Protein AF-0000000084337536 (afdb_homodimer)

pLDDT: mean 87.65, std 18.9, range [28.86, 98.81]

Organism: NCBI:txid1302689

Nearest PDB structures (foldseek):
  2pl2-assembly1_B  TM=4.788E-01  e=8.980E-02  Thermus thermophilus HB27
  6w2v-assembly1_A  TM=3.258E-01  e=5.130E-01  synthetic construct
  6w2v-assembly2_B  TM=3.267E-01  e=1.321E+00  synthetic construct
  5zyq-assembly1_A  TM=2.473E-01  e=4.203E-01  Homo sapiens
  2pl2-assembly1_B  TM=4.787E-01  e=9.279E-02  Thermus thermophilus HB27

Solvent-accessible surface area (backbone atoms only — not comparable to full-atom values): 20412 Å² total; per-residue (Å²): 136,87,78,79,82,75,79,77,76,76,76,76,75,75,72,73,66,70,71,72,72,66,81,70,76,58,60,70,57,51,53,54,50,50,63,52,21,73,39,26,65,68,51,32,52,53,50,44,52,59,61,65,68,49,88,77,69,56,26,64,55,26,23,53,50,15,48,36,28,39,46,50,20,61,68,45,89,48,67,68,55,24,52,50,24,40,52,49,16,52,53,33,35,52,50,11,38,69,68,39,72,73,38,40,65,42,35,46,47,52,33,52,51,29,69,69,42,63,69,93,74,64,55,52,85,53,43,66,61,29,50,50,51,40,53,52,27,58,75,68,68,47,47,77,89,52,49,70,69,53,51,50,50,51,48,52,48,48,60,72,64,68,78,54,51,73,70,55,42,53,51,48,51,53,53,51,60,68,72,100,135,82,78,78,80,77,79,76,78,75,75,75,74,73,71,74,68,69,70,74,72,66,81,70,75,57,60,69,58,51,54,54,51,51,63,52,23,76,38,27,65,69,52,32,51,52,50,45,52,59,61,65,69,49,87,76,69,55,28,62,55,26,22,53,50,15,46,38,27,39,44,50,20,61,68,45,87,47,68,68,56,23,52,50,24,40,51,50,15,53,53,32,35,51,50,11,38,71,68,40,72,72,37,41,64,42,36,46,46,51,33,51,52,30,70,70,41,62,69,91,74,64,58,52,86,53,43,66,62,29,52,52,50,40,53,52,27,58,74,67,68,46,47,77,87,52,50,70,68,52,51,51,50,51,48,52,48,47,60,70,64,68,78,57,53,73,69,54,42,54,52,46,52,53,53,51,59,69,72,98

Secondary structure (DSSP, 8-state):
--------------------------HHHHHHHHHHHTT-HHHHHHHHHHHHT-SS--HHHHHHHHHHHHHHHHH---HHHHHHHHHHHHHHHHHHHHHSTT-HHHHHHHHHHHHHS-GGGT--TTHHHHHHHHHHHHHTT--TT--HHHHHHHHHHHHHTT-S-HHHHHHHHHHHHHH-/--------------------------HHHHHHHHHHHTT-HHHHHHHHHHHHT-SS--HHHHHHHHHHHHHHHHH---HHHHHHHHHHHHHHHHHHHHHSTT-HHHHHHHHHHHHHS-GGGT--TTHHHHHHHHHHHHHTT--TT--HHHHHHHHHHHHHTT-S-HHHHHHHHHHHHHH-

Foldseek 3Di:
DPDDPPPPPPPPPPPPPPPPPPPDDDVVVLVVLLVVLLPPVVSLVVVLVVLVPDPDDALLSLLSNLLSLLSNLVPDPDPVSVLVSNVVSLVSLVVSCVRPVLALNSLLSLLVSLLPDDPVSPSNPCNVVSLVSNLVCLVVVNNDPDDLVVNLVSLVCSLVSVPDDPVSNVSSVVSNVVSD/DPPPPPPPPPPPPPPPPPPPPPPDPDVVVLVVLLVVLLPPVVSLVVVLVVLVPDPDDALLSLLSNLLSLLSNLVPDPDPVSVLVSNVVSLVSLVVSCVRPVLALNSLLSLLVSLLPDDPVSPSNPCNVVSLVSNLVCLVVVNNDPDDLVVNLVSLVCSLVSVPDDPVSNVSSVVSNVVSD

Structure (mmCIF, N/CA/C/O backbone):
data_AF-0000000084337536-model_v1
#
loop_
_entity.id
_entity.type
_entity.pdbx_description
1 polymer 'Uncharacterized protein'
#
loop_
_atom_site.group_PDB
_atom_site.id
_atom_site.type_symbol
_atom_site.label_atom_id
_atom_site.label_alt_id
_atom_site.label_comp_id
_atom_site.label_asym_id
_atom_site.label_entity_id
_atom_site.label_seq_id
_atom_site.pdbx_PDB_ins_code
_atom_site.Cartn_x
_atom_site.Cartn_y
_atom_site.Cartn_z
_atom_site.occupancy
_atom_site.B_iso_or_equiv
_atom_site.auth_seq_id
_atom_site.auth_comp_id
_atom_site.auth_asym_id
_atom_site.auth_atom_id
_atom_site.pdbx_PDB_model_num
ATOM 1 N N . MET A 1 1 ? -7.719 -36.812 -79.375 1 29.2 1 MET A N 1
ATOM 2 C CA . MET A 1 1 ? -7.402 -35.438 -79 1 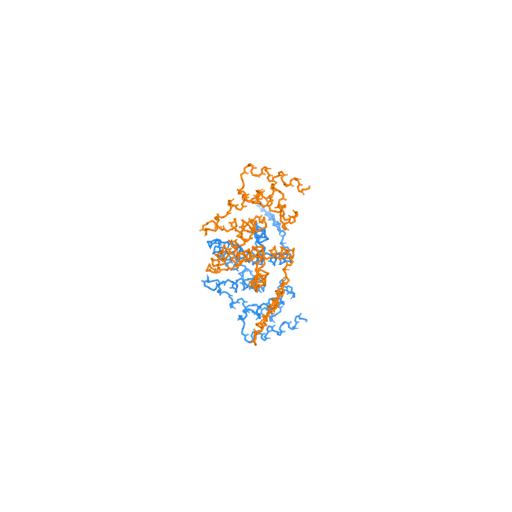29.2 1 MET A CA 1
ATOM 3 C C . MET A 1 1 ? -7.664 -35.25 -77.5 1 29.2 1 MET A C 1
ATOM 5 O O . MET A 1 1 ? -8.758 -34.844 -77.062 1 29.2 1 MET A O 1
ATOM 9 N N . ILE A 1 2 ? -7.172 -36.219 -76.625 1 30.19 2 ILE A N 1
ATOM 10 C CA . ILE A 1 2 ? -7.242 -36.344 -75.188 1 30.19 2 ILE A CA 1
ATOM 11 C C . ILE A 1 2 ? -6.508 -35.156 -74.562 1 30.19 2 ILE A C 1
ATOM 13 O O . ILE A 1 2 ? -5.297 -35 -74.688 1 30.19 2 ILE A O 1
ATOM 17 N N . LYS A 1 3 ? -7.215 -33.938 -74.438 1 30.67 3 LYS A N 1
ATOM 18 C CA . LYS A 1 3 ? -6.836 -32.688 -73.75 1 30.67 3 LYS A CA 1
ATOM 19 C C . LYS A 1 3 ? -6.25 -32.969 -72.375 1 30.67 3 LYS A C 1
ATOM 21 O O . LYS A 1 3 ? -6.781 -33.781 -71.625 1 30.67 3 LYS A O 1
ATOM 26 N N . LYS A 1 4 ? -4.93 -32.625 -72.188 1 34.22 4 LYS A N 1
ATOM 27 C CA . LYS A 1 4 ? -3.977 -32.469 -71.062 1 34.22 4 LYS A CA 1
ATOM 28 C C . LYS A 1 4 ? -4.582 -31.672 -69.938 1 34.22 4 LYS A C 1
ATOM 30 O O . LYS A 1 4 ? -4.926 -30.5 -70.125 1 34.22 4 LYS A O 1
ATOM 35 N N . TYR A 1 5 ? -5.617 -32.156 -69.125 1 37.34 5 TYR A N 1
ATOM 36 C CA . TYR A 1 5 ? -6.023 -31.453 -67.938 1 37.34 5 TYR A CA 1
ATOM 37 C C . TYR A 1 5 ? -4.809 -31.078 -67.062 1 37.34 5 TYR A C 1
ATOM 39 O O . TYR A 1 5 ? -4.051 -31.953 -66.688 1 37.34 5 TYR A O 1
ATOM 47 N N . LEU A 1 6 ? -4.074 -30 -67.375 1 36.44 6 LEU A N 1
ATOM 48 C CA . LEU A 1 6 ? -3.02 -29.344 -66.625 1 36.44 6 LEU A CA 1
ATOM 49 C C . LEU A 1 6 ? -3.479 -29.062 -65.188 1 36.44 6 LEU A C 1
ATOM 51 O O . LEU A 1 6 ? -4.473 -28.359 -65 1 36.44 6 LEU A O 1
ATOM 55 N N . LEU A 1 7 ? -3.324 -29.953 -64.25 1 36.28 7 LEU A N 1
ATOM 56 C CA . LEU A 1 7 ? -3.393 -29.844 -62.812 1 36.28 7 LEU A CA 1
ATOM 57 C C . LEU A 1 7 ? -2.594 -28.641 -62.344 1 36.28 7 LEU A C 1
ATOM 59 O O . LEU A 1 7 ? -1.371 -28.594 -62.5 1 36.28 7 LEU A O 1
ATOM 63 N N . PHE A 1 8 ? -3.141 -27.375 -62.5 1 39.19 8 PHE A N 1
ATOM 64 C CA . PHE A 1 8 ? -2.623 -26.188 -61.844 1 39.19 8 PHE A CA 1
ATOM 65 C C . PHE A 1 8 ? -2.432 -26.422 -60.344 1 39.19 8 PHE A C 1
ATOM 67 O O . PHE A 1 8 ? -3.404 -26.625 -59.625 1 39.19 8 PHE A O 1
ATOM 74 N N . LEU A 1 9 ? -1.359 -27.062 -59.875 1 38.53 9 LEU A N 1
ATOM 75 C CA . LEU A 1 9 ? -0.844 -27.078 -58.531 1 38.53 9 LEU A CA 1
ATOM 76 C C . LEU A 1 9 ? -0.747 -25.656 -57.969 1 38.53 9 LEU A C 1
ATOM 78 O O . LEU A 1 9 ? 0.075 -24.859 -58.406 1 38.53 9 LEU A O 1
ATOM 82 N N . VAL A 1 10 ? -1.894 -24.984 -57.625 1 40.47 10 VAL A N 1
ATOM 83 C CA . VAL A 1 10 ? -1.898 -23.75 -56.844 1 40.47 10 VAL A CA 1
ATOM 84 C C . VAL A 1 10 ? -1.019 -23.922 -55.594 1 40.47 10 VAL A C 1
ATOM 86 O O . VAL A 1 10 ? -1.304 -24.766 -54.75 1 40.47 10 VAL A O 1
ATOM 89 N N . LEU A 1 11 ? 0.307 -23.719 -55.688 1 40.12 11 LEU A N 1
ATOM 90 C CA . LEU A 1 11 ? 1.236 -23.5 -54.594 1 40.12 11 LEU A CA 1
ATOM 91 C C . LEU A 1 11 ? 0.687 -22.469 -53.594 1 40.12 11 LEU A C 1
ATOM 93 O O . LEU A 1 11 ? 0.564 -21.281 -53.938 1 40.12 11 LEU A O 1
ATOM 97 N N . ILE A 1 12 ? -0.341 -22.828 -52.812 1 40.97 12 ILE A N 1
ATOM 98 C CA . ILE A 1 12 ? -0.708 -21.984 -51.656 1 40.97 12 ILE A CA 1
ATOM 99 C C . ILE A 1 12 ? 0.537 -21.656 -50.844 1 40.97 12 ILE A C 1
ATOM 101 O O . ILE A 1 12 ? 1.152 -22.547 -50.25 1 40.97 12 ILE A O 1
ATOM 105 N N . LEU A 1 13 ? 1.375 -20.672 -51.312 1 40.69 13 LEU A N 1
ATOM 106 C CA . LEU A 1 13 ? 2.34 -20.016 -50.438 1 40.69 13 LEU A CA 1
ATOM 107 C C . LEU A 1 13 ? 1.691 -19.609 -49.125 1 40.69 13 LEU A C 1
ATOM 109 O O . LEU A 1 13 ? 0.847 -18.703 -49.094 1 40.69 13 LEU A O 1
ATOM 113 N N . THR A 1 14 ? 1.393 -20.562 -48.219 1 41.25 14 THR A N 1
ATOM 114 C CA . THR A 1 14 ? 1.103 -20.188 -46.844 1 41.25 14 THR A CA 1
ATOM 115 C C . THR A 1 14 ? 2.135 -19.188 -46.312 1 41.25 14 THR A C 1
ATOM 117 O O . THR A 1 14 ? 3.324 -19.5 -46.219 1 41.25 14 THR A O 1
ATOM 120 N N . THR A 1 15 ? 2.141 -17.938 -46.656 1 41.84 15 THR A N 1
ATOM 121 C CA . THR A 1 15 ? 2.85 -16.922 -45.906 1 41.84 15 THR A CA 1
ATOM 122 C C . THR A 1 15 ? 2.678 -17.156 -44.406 1 41.84 15 THR A C 1
ATOM 124 O O . THR A 1 15 ? 1.577 -17 -43.875 1 41.84 15 THR A O 1
ATOM 127 N N . VAL A 1 16 ? 3.355 -18.062 -43.781 1 41.88 16 VAL A N 1
ATOM 128 C CA . VAL A 1 16 ? 3.533 -17.969 -42.344 1 41.88 16 VAL A CA 1
ATOM 129 C C . VAL A 1 16 ? 3.881 -16.547 -41.969 1 41.88 16 VAL A C 1
ATOM 131 O O . VAL A 1 16 ? 4.973 -16.062 -42.25 1 41.88 16 VAL A O 1
ATOM 134 N N . ILE A 1 17 ? 2.998 -15.617 -42.156 1 42.41 17 ILE A N 1
ATOM 135 C CA . ILE A 1 17 ? 3.229 -14.367 -41.438 1 42.41 17 ILE A CA 1
ATOM 136 C C . ILE A 1 17 ? 3.863 -14.672 -40.062 1 42.41 17 ILE A C 1
ATOM 138 O O . ILE A 1 17 ? 3.287 -15.398 -39.25 1 42.41 17 ILE A O 1
ATOM 142 N N . GLY A 1 18 ? 5.129 -14.719 -40.031 1 39.62 18 GLY A N 1
ATOM 143 C CA . GLY A 1 18 ? 5.766 -14.617 -38.719 1 39.62 18 GLY A CA 1
ATOM 144 C C . GLY A 1 18 ? 5.031 -13.695 -37.781 1 39.62 18 GLY A C 1
ATOM 145 O O . GLY A 1 18 ? 4.922 -12.492 -38.031 1 39.62 18 GLY A O 1
ATOM 146 N N . LEU A 1 19 ? 3.953 -14.086 -37.188 1 38.97 19 LEU A N 1
ATOM 147 C CA . LEU A 1 19 ? 3.578 -13.328 -36 1 38.97 19 LEU A CA 1
ATOM 148 C C . LEU A 1 19 ? 4.809 -12.734 -35.312 1 38.97 19 LEU A C 1
ATOM 150 O O . LEU A 1 19 ? 5.785 -13.445 -35.062 1 38.97 19 LEU A O 1
ATOM 154 N N . ALA A 1 20 ? 5.234 -11.656 -35.688 1 39.34 20 ALA A N 1
ATOM 155 C CA . ALA A 1 20 ? 6.215 -10.891 -34.906 1 39.34 20 ALA A CA 1
ATOM 156 C C . ALA A 1 20 ? 6.098 -11.188 -33.438 1 39.34 20 ALA A C 1
ATOM 158 O O . ALA A 1 20 ? 5.004 -11.117 -32.844 1 39.34 20 ALA A O 1
ATOM 159 N N . ASP A 1 21 ? 6.82 -12.133 -32.812 1 44.25 21 ASP A N 1
ATOM 160 C CA . ASP A 1 21 ? 7 -12.383 -31.375 1 44.25 21 ASP A CA 1
ATOM 161 C C . ASP A 1 21 ? 7.012 -11.078 -30.578 1 44.25 21 ASP A C 1
ATOM 163 O O . ASP A 1 21 ? 7.895 -10.234 -30.766 1 44.25 21 ASP A O 1
ATOM 167 N N . SER A 1 22 ? 5.961 -10.32 -30.531 1 49.91 22 SER A N 1
ATOM 168 C CA . SER A 1 22 ? 6.027 -9.227 -29.562 1 49.91 22 SER A CA 1
ATOM 169 C C . SER A 1 22 ? 7.055 -9.508 -28.469 1 49.91 22 SER A C 1
ATOM 171 O O . SER A 1 22 ? 7.164 -10.641 -28 1 49.91 22 SER A O 1
ATOM 173 N N . PRO A 1 23 ? 8.102 -8.734 -28.5 1 55.25 23 PRO A N 1
ATOM 174 C CA . PRO A 1 23 ? 9.18 -9.008 -27.547 1 55.25 23 PRO A CA 1
ATOM 175 C C . PRO A 1 23 ? 8.656 -9.43 -26.172 1 55.25 23 PRO A C 1
ATOM 177 O O . PRO A 1 23 ? 7.723 -8.82 -25.641 1 55.25 23 PRO A O 1
ATOM 180 N N . GLN A 1 24 ? 8.727 -10.68 -25.875 1 67.62 24 GLN A N 1
ATOM 181 C CA . GLN A 1 24 ? 8.406 -11.195 -24.562 1 67.62 24 GLN A CA 1
ATOM 182 C C . GLN A 1 24 ? 9.164 -10.43 -23.469 1 67.62 24 GLN A C 1
ATOM 184 O O . GLN A 1 24 ? 10.312 -10.031 -23.672 1 67.62 24 GLN A O 1
ATOM 189 N N . PRO A 1 25 ? 8.375 -9.922 -22.516 1 78.38 25 PRO A N 1
ATOM 190 C CA . PRO A 1 25 ? 9.055 -9.203 -21.438 1 78.38 25 PRO A CA 1
ATOM 191 C C . PRO A 1 25 ? 10.211 -10 -20.828 1 78.38 25 PRO A C 1
ATOM 193 O O . PRO A 1 25 ? 10.18 -11.234 -20.844 1 78.38 25 PRO A O 1
ATOM 196 N N . ASN A 1 26 ? 11.242 -9.281 -20.625 1 89.81 26 ASN A N 1
ATOM 197 C CA . ASN A 1 26 ? 12.336 -9.852 -19.844 1 89.81 26 ASN A CA 1
ATOM 198 C C . ASN A 1 26 ? 11.867 -10.289 -18.469 1 89.81 26 ASN A C 1
ATOM 200 O O . ASN A 1 26 ? 11.508 -9.453 -17.625 1 89.81 26 ASN A O 1
ATOM 204 N N . ILE A 1 27 ? 11.891 -11.562 -18.234 1 91.56 27 ILE A N 1
ATOM 205 C CA . ILE A 1 27 ? 11.289 -12.148 -17.031 1 91.56 27 ILE A CA 1
ATOM 206 C C . ILE A 1 27 ? 12.023 -11.648 -15.797 1 91.56 27 ILE A C 1
ATOM 208 O O . ILE A 1 27 ? 11.398 -11.383 -14.766 1 91.56 27 ILE A O 1
ATOM 212 N N . ALA A 1 28 ? 13.328 -11.531 -15.883 1 91.12 28 ALA A N 1
ATOM 213 C CA . ALA A 1 28 ? 14.094 -11.039 -14.742 1 91.12 28 ALA A CA 1
ATOM 214 C C . ALA A 1 28 ? 13.648 -9.625 -14.359 1 91.12 28 ALA A C 1
ATOM 216 O O . ALA A 1 28 ? 13.516 -9.312 -13.172 1 91.12 28 ALA A O 1
ATOM 217 N N . ASN A 1 29 ? 13.461 -8.836 -15.359 1 93.38 29 ASN A N 1
ATOM 218 C CA . ASN A 1 29 ? 12.984 -7.477 -15.133 1 93.38 29 ASN A CA 1
ATOM 219 C C . ASN A 1 29 ? 11.562 -7.469 -14.57 1 93.38 29 ASN A C 1
ATOM 221 O O . ASN A 1 29 ? 11.242 -6.676 -13.688 1 93.38 29 ASN A O 1
ATOM 225 N N . LEU A 1 30 ? 10.719 -8.344 -15.094 1 94.56 30 LEU A N 1
ATOM 226 C CA . LEU A 1 30 ? 9.344 -8.461 -14.617 1 94.56 30 LEU A CA 1
ATOM 227 C C . LEU A 1 30 ? 9.312 -8.867 -13.148 1 94.56 30 LEU A C 1
ATOM 229 O O . LEU A 1 30 ? 8.531 -8.32 -12.367 1 94.56 30 LEU A O 1
ATOM 233 N N . ARG A 1 31 ? 10.203 -9.758 -12.773 1 95 31 ARG A N 1
ATOM 234 C CA . ARG A 1 31 ? 10.312 -10.18 -11.383 1 95 31 ARG A CA 1
ATOM 235 C C . ARG A 1 31 ? 10.664 -9 -10.484 1 95 31 ARG A C 1
ATOM 237 O O . ARG A 1 31 ? 10.031 -8.789 -9.445 1 95 31 ARG A O 1
ATOM 244 N N . LYS A 1 32 ? 11.594 -8.273 -10.922 1 94.5 32 LYS A N 1
ATOM 245 C CA . LYS A 1 32 ? 12.047 -7.109 -10.156 1 94.5 32 LYS A CA 1
ATOM 246 C C . LYS A 1 32 ? 10.93 -6.074 -10.031 1 94.5 32 LYS A C 1
ATOM 248 O O . LYS A 1 32 ? 10.703 -5.527 -8.945 1 94.5 32 LYS A O 1
ATOM 253 N N . GLN A 1 33 ? 10.273 -5.824 -11.086 1 95.38 33 GLN A N 1
ATOM 254 C CA . GLN A 1 33 ? 9.203 -4.828 -11.094 1 95.38 33 GLN A CA 1
ATOM 255 C C . GLN A 1 33 ? 8.031 -5.273 -10.219 1 95.38 33 GLN A C 1
ATOM 257 O O . GLN A 1 33 ? 7.402 -4.449 -9.555 1 95.38 33 GLN A O 1
ATOM 262 N N . LEU A 1 34 ? 7.742 -6.559 -10.203 1 96.25 34 LEU A N 1
ATOM 263 C CA . LEU A 1 34 ? 6.66 -7.062 -9.367 1 96.25 34 LEU A CA 1
ATOM 264 C C . LEU A 1 34 ? 6.984 -6.875 -7.887 1 96.25 34 LEU A C 1
ATOM 266 O O . LEU A 1 34 ? 6.117 -6.492 -7.098 1 96.25 34 LEU A O 1
ATOM 270 N N . MET A 1 35 ? 8.219 -7.062 -7.559 1 92.88 35 MET A N 1
ATOM 271 C CA . MET A 1 35 ? 8.641 -6.871 -6.176 1 92.88 35 MET A CA 1
ATOM 272 C C . MET A 1 35 ? 8.453 -5.422 -5.742 1 92.88 35 MET A C 1
ATOM 274 O O . MET A 1 35 ? 8.016 -5.152 -4.625 1 92.88 35 MET A O 1
ATOM 278 N N . GLN A 1 36 ? 8.719 -4.555 -6.648 1 92.44 36 GLN A N 1
ATOM 279 C CA . GLN A 1 36 ? 8.523 -3.137 -6.371 1 92.44 36 GLN A CA 1
ATOM 280 C C . GLN A 1 36 ? 7.039 -2.787 -6.312 1 92.44 36 GLN A C 1
ATOM 282 O O . GLN A 1 36 ? 6.625 -1.958 -5.5 1 92.44 36 GLN A O 1
ATOM 287 N N . ALA A 1 37 ? 6.25 -3.422 -7.129 1 95.38 37 ALA A N 1
ATOM 288 C CA . ALA A 1 37 ? 4.824 -3.143 -7.254 1 95.38 37 ALA A CA 1
ATOM 289 C C . ALA A 1 37 ? 4.074 -3.512 -5.977 1 95.38 37 ALA A C 1
ATOM 291 O O . ALA A 1 37 ? 3.029 -2.93 -5.672 1 95.38 37 ALA A O 1
ATOM 292 N N . ILE A 1 38 ? 4.645 -4.395 -5.199 1 92.25 38 ILE A N 1
ATOM 293 C CA . ILE A 1 38 ? 3.996 -4.875 -3.986 1 92.25 38 ILE A CA 1
ATOM 294 C C . ILE A 1 38 ? 3.684 -3.697 -3.066 1 92.25 38 ILE A C 1
ATOM 296 O O . ILE A 1 38 ? 2.605 -3.633 -2.473 1 92.25 38 ILE A O 1
ATOM 300 N N . ASP A 1 39 ? 4.59 -2.758 -3.135 1 87.5 39 ASP A N 1
ATOM 301 C CA . ASP A 1 39 ? 4.367 -1.66 -2.199 1 87.5 39 ASP A CA 1
ATOM 302 C C . ASP A 1 39 ? 4.27 -0.325 -2.932 1 87.5 39 ASP A C 1
ATOM 304 O O . ASP A 1 39 ? 4.395 0.737 -2.32 1 87.5 39 ASP A O 1
ATOM 308 N N . ARG A 1 40 ? 4.09 -0.335 -4.18 1 90.25 40 ARG A N 1
ATOM 309 C CA . ARG A 1 40 ? 4.02 0.897 -4.957 1 90.25 40 ARG A CA 1
ATOM 310 C C . ARG A 1 40 ? 2.85 0.859 -5.934 1 90.25 40 ARG A C 1
ATOM 312 O O . ARG A 1 40 ? 2.967 0.306 -7.031 1 90.25 40 ARG A O 1
ATOM 319 N N . LYS A 1 41 ? 1.836 1.564 -5.602 1 91.38 41 LYS A N 1
ATOM 320 C CA . LYS A 1 41 ? 0.614 1.589 -6.402 1 91.38 41 LYS A CA 1
ATOM 321 C C . LYS A 1 41 ? 0.901 2.033 -7.832 1 91.38 41 LYS A C 1
ATOM 323 O O . LYS A 1 41 ? 0.376 1.452 -8.781 1 91.38 41 LYS A O 1
ATOM 328 N N . GLN A 1 42 ? 1.738 3.053 -8.039 1 92.31 42 GLN A N 1
ATOM 329 C CA . GLN A 1 42 ? 2.025 3.582 -9.367 1 92.31 42 GLN A CA 1
ATOM 330 C C . GLN A 1 42 ? 2.703 2.531 -10.242 1 92.31 42 GLN A C 1
ATOM 332 O O . GLN A 1 42 ? 2.398 2.414 -11.43 1 92.31 42 GLN A O 1
ATOM 337 N N . THR A 1 43 ? 3.592 1.848 -9.578 1 95 43 THR A N 1
ATOM 338 C CA . THR A 1 43 ? 4.262 0.777 -10.312 1 95 43 THR A CA 1
ATOM 339 C C . THR A 1 43 ? 3.27 -0.323 -10.68 1 95 43 THR A C 1
ATOM 341 O O . THR A 1 43 ? 3.293 -0.833 -11.805 1 95 43 THR A O 1
ATOM 344 N N . THR A 1 44 ? 2.406 -0.686 -9.734 1 97.56 44 THR A N 1
ATOM 345 C CA . THR A 1 44 ? 1.358 -1.662 -10.016 1 97.56 44 THR A CA 1
ATOM 346 C C . THR A 1 44 ? 0.512 -1.225 -11.211 1 97.56 44 THR A C 1
ATOM 348 O O . THR A 1 44 ? 0.298 -2 -12.141 1 97.56 44 THR A O 1
ATOM 351 N N . ASP A 1 45 ? 0.156 0.015 -11.242 1 96.88 45 ASP A N 1
ATOM 352 C CA . ASP A 1 45 ? -0.697 0.535 -12.305 1 96.88 45 ASP A CA 1
ATOM 353 C C . ASP A 1 45 ? 0.011 0.472 -13.656 1 96.88 45 ASP A C 1
ATOM 355 O O . ASP A 1 45 ? -0.575 0.035 -14.648 1 96.88 45 ASP A O 1
ATOM 359 N N . SER A 1 46 ? 1.266 0.911 -13.609 1 97 46 SER A N 1
ATOM 360 C CA . SER A 1 46 ? 2.02 0.941 -14.859 1 97 46 SER A CA 1
ATOM 361 C C . SER A 1 46 ? 2.232 -0.465 -15.414 1 97 46 SER A C 1
ATOM 363 O O . SER A 1 46 ? 2.037 -0.707 -16.609 1 97 46 SER A O 1
ATOM 365 N N . LEU A 1 47 ? 2.596 -1.371 -14.586 1 97.5 47 LEU A N 1
ATOM 366 C CA . LEU A 1 47 ? 2.844 -2.746 -15.008 1 97.5 47 LEU A CA 1
ATOM 367 C C . LEU A 1 47 ? 1.548 -3.424 -15.438 1 97.5 47 LEU A C 1
ATOM 369 O O . LEU A 1 47 ? 1.529 -4.164 -16.422 1 97.5 47 LEU A O 1
ATOM 373 N N . TYR A 1 48 ? 0.528 -3.209 -14.719 1 98.38 48 TYR A N 1
ATOM 374 C CA . TYR A 1 48 ? -0.787 -3.746 -15.039 1 98.38 48 TYR A CA 1
ATOM 375 C C . TYR A 1 48 ? -1.222 -3.314 -16.438 1 98.38 48 TYR A C 1
ATOM 377 O O . TYR A 1 48 ? -1.696 -4.133 -17.234 1 98.38 48 TYR A O 1
ATOM 385 N N . GLN A 1 49 ? -1.01 -2.086 -16.734 1 97.31 49 GLN A N 1
ATOM 386 C CA . GLN A 1 49 ? -1.367 -1.565 -18.062 1 97.31 49 GLN A CA 1
ATOM 387 C C . GLN A 1 49 ? -0.477 -2.16 -19.141 1 97.31 49 GLN A C 1
ATOM 389 O O . GLN A 1 49 ? -0.961 -2.535 -20.219 1 97.31 49 GLN A O 1
ATOM 394 N N . SER A 1 50 ? 0.784 -2.223 -18.812 1 95.69 50 SER A N 1
ATOM 395 C CA . SER A 1 50 ? 1.736 -2.74 -19.797 1 95.69 50 SER A CA 1
ATOM 396 C C . SER A 1 50 ? 1.42 -4.188 -20.156 1 95.69 50 SER A C 1
ATOM 398 O O . SER A 1 50 ? 1.3 -4.52 -21.344 1 95.69 50 SER A O 1
ATOM 400 N N . LEU A 1 51 ? 1.197 -5.074 -19.219 1 96.62 51 LEU A N 1
ATOM 401 C CA . LEU A 1 51 ? 0.919 -6.48 -19.5 1 96.62 51 LEU A CA 1
ATOM 402 C C . LEU A 1 51 ? -0.498 -6.66 -20.031 1 96.62 51 LEU A C 1
ATOM 404 O O . LEU A 1 51 ? -0.756 -7.57 -20.812 1 96.62 51 LEU A O 1
ATOM 408 N N . GLY A 1 52 ? -1.362 -5.816 -19.578 1 96.19 52 GLY A N 1
ATOM 409 C CA . GLY A 1 52 ? -2.748 -5.887 -20.016 1 96.19 52 GLY A CA 1
ATOM 410 C C . GLY A 1 52 ? -2.928 -5.598 -21.484 1 96.19 52 GLY A C 1
ATOM 411 O O . GLY A 1 52 ? -3.926 -6 -22.094 1 96.19 52 GLY A O 1
ATOM 412 N N . SER A 1 53 ? -2.021 -4.918 -22.062 1 94.94 53 SER A N 1
ATOM 413 C CA . SER A 1 53 ? -2.125 -4.527 -23.469 1 94.94 53 SER A CA 1
ATOM 414 C C . SER A 1 53 ? -1.622 -5.629 -24.391 1 94.94 53 SER A C 1
ATOM 416 O O . SER A 1 53 ? -1.807 -5.562 -25.609 1 94.94 53 SER A O 1
ATOM 418 N N . MET A 1 54 ? -1.113 -6.652 -23.812 1 94.25 54 MET A N 1
ATOM 419 C CA . MET A 1 54 ? -0.625 -7.766 -24.625 1 94.25 54 MET A CA 1
ATOM 420 C C . MET A 1 54 ? -1.784 -8.617 -25.141 1 94.25 54 MET A C 1
ATOM 422 O O . MET A 1 54 ? -2.688 -8.961 -24.375 1 94.25 54 MET A O 1
ATOM 426 N N . GLU A 1 55 ? -1.772 -8.938 -26.359 1 89.75 55 GLU A N 1
ATOM 427 C CA . GLU A 1 55 ? -2.838 -9.727 -26.969 1 89.75 55 GLU A CA 1
ATOM 428 C C . GLU A 1 55 ? -2.748 -11.195 -26.562 1 89.75 55 GLU A C 1
ATOM 430 O O . GLU A 1 55 ? -3.77 -11.836 -26.312 1 89.75 55 GLU A O 1
ATOM 435 N N . GLN A 1 56 ? -1.552 -11.719 -26.609 1 92.94 56 GLN A N 1
ATOM 436 C CA . GLN A 1 56 ? -1.304 -13.094 -26.188 1 92.94 56 GLN A CA 1
ATOM 437 C C . GLN A 1 56 ? -0.33 -13.148 -25.016 1 92.94 56 GLN A C 1
ATOM 439 O O . GLN A 1 56 ? 0.714 -12.492 -25.047 1 92.94 56 GLN A O 1
ATOM 444 N N . ARG A 1 57 ? -0.792 -13.93 -24 1 95.06 57 ARG A N 1
ATOM 445 C CA . ARG A 1 57 ? 0.046 -14.078 -22.812 1 95.06 57 ARG A CA 1
ATOM 446 C C . ARG A 1 57 ? 0.315 -15.547 -22.5 1 95.06 57 ARG A C 1
ATOM 448 O O . ARG A 1 57 ? -0.587 -16.375 -22.594 1 95.06 57 ARG A O 1
ATOM 455 N N . SER A 1 58 ? 1.613 -15.797 -22.359 1 96.31 58 SER A N 1
ATOM 456 C CA . SER A 1 58 ? 1.963 -17.141 -21.875 1 96.31 58 SER A CA 1
ATOM 457 C C . SER A 1 58 ? 1.411 -17.391 -20.484 1 96.31 58 SER A C 1
ATOM 459 O O . SER A 1 58 ? 0.904 -16.469 -19.828 1 96.31 58 SER A O 1
ATOM 461 N N . GLY A 1 59 ? 1.438 -18.609 -20 1 97.38 59 GLY A N 1
ATOM 462 C CA . GLY A 1 59 ? 1.051 -18.938 -18.625 1 97.38 59 GLY A CA 1
ATOM 463 C C . GLY A 1 59 ? 1.77 -18.094 -17.594 1 97.38 59 GLY A C 1
ATOM 464 O O . GLY A 1 59 ? 1.141 -17.547 -16.688 1 97.38 59 GLY A O 1
ATOM 465 N N . LEU A 1 60 ? 3.055 -17.969 -17.828 1 97.31 60 LEU A N 1
ATOM 466 C CA . LEU A 1 60 ? 3.865 -17.219 -16.875 1 97.31 60 LEU A CA 1
ATOM 467 C C . LEU A 1 60 ? 3.461 -15.75 -16.859 1 97.31 60 LEU A C 1
ATOM 469 O O . LEU A 1 60 ? 3.314 -15.156 -15.781 1 97.31 60 LEU A O 1
ATOM 473 N N . ILE A 1 61 ? 3.252 -15.148 -18.016 1 97.38 61 ILE A N 1
ATOM 474 C CA . ILE A 1 61 ? 2.848 -13.75 -18.078 1 97.38 61 ILE A CA 1
ATOM 475 C C . ILE A 1 61 ? 1.458 -13.586 -17.469 1 97.38 61 ILE A C 1
ATOM 477 O O . ILE A 1 61 ? 1.192 -12.602 -16.766 1 97.38 61 ILE A O 1
ATOM 481 N N . ASN A 1 62 ? 0.57 -14.539 -17.656 1 98.25 62 ASN A N 1
ATOM 482 C CA . ASN A 1 62 ? -0.726 -14.516 -16.984 1 98.25 62 ASN A CA 1
ATOM 483 C C . ASN A 1 62 ? -0.578 -14.648 -15.477 1 98.25 62 ASN A C 1
ATOM 485 O O . ASN A 1 62 ? -1.357 -14.07 -14.719 1 98.25 62 ASN A O 1
ATOM 489 N N . GLY A 1 63 ? 0.393 -15.438 -15.039 1 98.38 63 GLY A N 1
ATOM 490 C CA . GLY A 1 63 ? 0.695 -15.469 -13.617 1 98.38 63 GLY A CA 1
ATOM 491 C C . GLY A 1 63 ? 1.007 -14.094 -13.047 1 98.38 63 GLY A C 1
ATOM 492 O O . GLY A 1 63 ? 0.446 -13.703 -12.023 1 98.38 63 GLY A O 1
ATOM 493 N N . TYR A 1 64 ? 1.853 -13.344 -13.766 1 98.12 64 TYR A N 1
ATOM 494 C CA . TYR A 1 64 ? 2.199 -11.992 -13.359 1 98.12 64 TYR A CA 1
ATOM 495 C C . TYR A 1 64 ? 0.984 -11.07 -13.422 1 98.12 64 TYR A C 1
ATOM 497 O O . TYR A 1 64 ? 0.794 -10.219 -12.547 1 98.12 64 TYR A O 1
ATOM 505 N N . MET A 1 65 ? 0.158 -11.242 -14.414 1 98.5 65 MET A N 1
ATOM 506 C CA . MET A 1 65 ? -1.057 -10.438 -14.531 1 98.5 65 MET A CA 1
ATOM 507 C C . MET A 1 65 ? -1.985 -10.688 -13.344 1 98.5 65 MET A C 1
ATOM 509 O O . MET A 1 65 ? -2.529 -9.734 -12.773 1 98.5 65 MET A O 1
ATOM 513 N N . GLY A 1 66 ? -2.158 -11.953 -12.984 1 98.75 66 GLY A N 1
ATOM 514 C CA . GLY A 1 66 ? -2.959 -12.266 -11.812 1 98.75 66 GLY A CA 1
ATOM 515 C C . GLY A 1 66 ? -2.432 -11.633 -10.539 1 98.75 66 GLY A C 1
ATOM 516 O O . GLY A 1 66 ? -3.205 -11.102 -9.742 1 98.75 66 GLY A O 1
ATOM 517 N N . ALA A 1 67 ? -1.123 -11.656 -10.359 1 98.69 67 ALA A N 1
ATOM 518 C CA . ALA A 1 67 ? -0.497 -11.039 -9.188 1 98.69 67 ALA A CA 1
ATOM 519 C C . ALA A 1 67 ? -0.752 -9.531 -9.164 1 98.69 67 ALA A C 1
ATOM 521 O O . ALA A 1 67 ? -1.039 -8.961 -8.109 1 98.69 67 ALA A O 1
ATOM 522 N N . LEU A 1 68 ? -0.667 -8.938 -10.344 1 98.75 68 LEU A N 1
ATOM 523 C CA . LEU A 1 68 ? -0.884 -7.496 -10.438 1 98.75 68 LEU A CA 1
ATOM 524 C C . LEU A 1 68 ? -2.34 -7.145 -10.156 1 98.75 68 LEU A C 1
ATOM 526 O O . LEU A 1 68 ? -2.627 -6.121 -9.531 1 98.75 68 LEU A O 1
ATOM 530 N N . GLU A 1 69 ? -3.25 -7.949 -10.586 1 98.75 69 GLU A N 1
ATOM 531 C CA . GLU A 1 69 ? -4.66 -7.75 -10.266 1 98.75 69 GLU A CA 1
ATOM 532 C C . GLU A 1 69 ? -4.898 -7.832 -8.758 1 98.75 69 GLU A C 1
ATOM 534 O O . GLU A 1 69 ? -5.648 -7.027 -8.195 1 98.75 69 GLU A O 1
ATOM 539 N N . ALA A 1 70 ? -4.238 -8.766 -8.141 1 98.38 70 ALA A N 1
ATOM 540 C CA . ALA A 1 70 ? -4.336 -8.875 -6.688 1 98.38 70 ALA A CA 1
ATOM 541 C C . ALA A 1 70 ? -3.756 -7.641 -6.004 1 98.38 70 ALA A C 1
ATOM 543 O O . ALA A 1 70 ? -4.297 -7.164 -5.004 1 98.38 70 ALA A O 1
ATOM 544 N N . LEU A 1 71 ? -2.703 -7.137 -6.602 1 97.25 71 LEU A N 1
ATOM 545 C CA . LEU A 1 71 ? -2.1 -5.934 -6.035 1 97.25 71 LEU A CA 1
ATOM 546 C C . LEU A 1 71 ? -2.994 -4.719 -6.258 1 97.25 71 LEU A C 1
ATOM 548 O O . LEU A 1 71 ? -3.061 -3.828 -5.406 1 97.25 71 LEU A O 1
ATOM 552 N N . LYS A 1 72 ? -3.703 -4.668 -7.41 1 97.38 72 LYS A N 1
ATOM 553 C CA . LYS A 1 72 ? -4.711 -3.629 -7.598 1 97.38 72 LYS A CA 1
ATOM 554 C C . LYS A 1 72 ? -5.754 -3.666 -6.488 1 97.38 72 LYS A C 1
ATOM 556 O O . LYS A 1 72 ? -6.172 -2.621 -5.984 1 97.38 72 LYS A O 1
ATOM 561 N N . ALA A 1 73 ? -6.137 -4.844 -6.141 1 96.12 73 ALA A N 1
ATOM 562 C CA . ALA A 1 73 ? -7.09 -5.012 -5.047 1 96.12 73 ALA A CA 1
ATOM 563 C C . ALA A 1 73 ? -6.5 -4.516 -3.729 1 96.12 73 ALA A C 1
ATOM 565 O O . ALA A 1 73 ? -7.176 -3.822 -2.965 1 96.12 73 ALA A O 1
ATOM 566 N N . LYS A 1 74 ? -5.281 -4.848 -3.559 1 93.06 74 LYS A N 1
ATOM 567 C CA . LYS A 1 74 ? -4.598 -4.422 -2.342 1 93.06 74 LYS A CA 1
ATOM 568 C C . LYS A 1 74 ? -4.57 -2.902 -2.229 1 93.06 74 LYS A C 1
ATOM 570 O O . LYS A 1 74 ? -4.773 -2.35 -1.145 1 93.06 74 LYS A O 1
ATOM 575 N N . HIS A 1 75 ? -4.395 -2.213 -3.34 1 92 75 HIS A N 1
ATOM 576 C CA . HIS A 1 75 ? -4.086 -0.789 -3.316 1 92 75 HIS A CA 1
ATOM 577 C C . HIS A 1 75 ? -5.352 0.052 -3.422 1 92 75 HIS A C 1
ATOM 579 O O . HIS A 1 75 ? -5.328 1.257 -3.158 1 92 75 HIS A O 1
ATOM 585 N N . THR A 1 76 ? -6.488 -0.548 -3.777 1 91.31 76 THR A N 1
ATOM 586 C CA . THR A 1 76 ? -7.703 0.246 -3.943 1 91.31 76 THR A CA 1
ATOM 587 C C . THR A 1 76 ? -8.461 0.354 -2.623 1 91.31 76 THR A C 1
ATOM 589 O O . THR A 1 76 ? -8.508 -0.602 -1.848 1 91.31 76 THR A O 1
ATOM 592 N N . TRP A 1 77 ? -9.062 1.55 -2.352 1 86.44 77 TRP A N 1
ATOM 593 C CA . TRP A 1 77 ? -9.906 1.802 -1.19 1 86.44 77 TRP A CA 1
ATOM 594 C C . TRP A 1 77 ? -11.344 1.352 -1.453 1 86.44 77 TRP A C 1
ATOM 596 O O . TRP A 1 77 ? -12.109 1.12 -0.515 1 86.44 77 TRP A O 1
ATOM 606 N N . ASN A 1 78 ? -11.773 1.184 -2.645 1 86.81 78 ASN A N 1
ATOM 607 C CA . ASN A 1 78 ? -13.133 0.843 -3.037 1 86.81 78 ASN A CA 1
ATOM 608 C C . ASN A 1 78 ? -13.398 -0.655 -2.914 1 86.81 78 ASN A C 1
ATOM 610 O O . ASN A 1 78 ? -12.773 -1.458 -3.611 1 86.81 78 ASN A O 1
ATOM 614 N N . PRO A 1 79 ? -14.352 -0.992 -2.02 1 86.44 79 PRO A N 1
ATOM 615 C CA . PRO A 1 79 ? -14.625 -2.418 -1.828 1 86.44 79 PRO A CA 1
ATOM 616 C C . PRO A 1 79 ? -15.078 -3.109 -3.111 1 86.44 79 PRO A C 1
ATOM 618 O O . PRO A 1 79 ? -14.75 -4.277 -3.336 1 86.44 79 PRO A O 1
ATOM 621 N N . TYR A 1 80 ? -15.844 -2.395 -3.895 1 92 80 TYR A N 1
ATOM 622 C CA . TYR A 1 80 ? -16.297 -2.979 -5.148 1 92 80 TYR A CA 1
ATOM 623 C C . TYR A 1 80 ? -15.125 -3.375 -6.031 1 92 80 TYR A C 1
ATOM 625 O O . TYR A 1 80 ? -15.07 -4.504 -6.527 1 92 80 TYR A O 1
ATOM 633 N N . TYR A 1 81 ? -14.203 -2.447 -6.203 1 94.25 81 TYR A N 1
ATOM 634 C CA . TYR A 1 81 ? -13.055 -2.725 -7.059 1 94.25 81 TYR A CA 1
ATOM 635 C C . TYR A 1 81 ? -12.133 -3.75 -6.414 1 94.25 81 TYR A C 1
ATOM 637 O O . TYR A 1 81 ? -11.484 -4.535 -7.109 1 94.25 81 TYR A O 1
ATOM 645 N N . LYS A 1 82 ? -12.008 -3.771 -5.152 1 93.19 82 LYS A N 1
ATOM 646 C CA . LYS A 1 82 ? -11.219 -4.789 -4.457 1 93.19 82 LYS A CA 1
ATOM 647 C C . LYS A 1 82 ? -11.695 -6.191 -4.816 1 93.19 82 LYS A C 1
ATOM 649 O O . LYS A 1 82 ? -10.898 -7.035 -5.238 1 93.19 82 LYS A O 1
ATOM 654 N N . ILE A 1 83 ? -12.992 -6.387 -4.734 1 94.69 83 ILE A N 1
ATOM 655 C CA . ILE A 1 83 ? -13.57 -7.688 -5.035 1 94.69 83 ILE A CA 1
ATOM 656 C C . ILE A 1 83 ? -13.445 -7.98 -6.527 1 94.69 83 ILE A C 1
ATOM 658 O O . ILE A 1 83 ? -13.086 -9.094 -6.922 1 94.69 83 ILE A O 1
ATOM 662 N N . LYS A 1 84 ? -13.68 -6.996 -7.289 1 97.62 84 LYS A N 1
ATOM 663 C CA . LYS A 1 84 ? -13.57 -7.168 -8.734 1 97.62 84 LYS A CA 1
ATOM 664 C C . LYS A 1 84 ? -12.172 -7.629 -9.133 1 97.62 84 LYS A C 1
ATOM 666 O O . LYS A 1 84 ? -12.016 -8.602 -9.867 1 97.62 84 LYS A O 1
ATOM 671 N N . TYR A 1 85 ? -11.164 -6.922 -8.602 1 98.19 85 TYR A N 1
ATOM 672 C CA . TYR A 1 85 ? -9.789 -7.238 -8.977 1 98.19 85 TYR A CA 1
ATOM 673 C C . TYR A 1 85 ? -9.383 -8.602 -8.43 1 98.19 85 TYR A C 1
ATOM 675 O O . TYR A 1 85 ? -8.602 -9.32 -9.062 1 98.19 85 TYR A O 1
ATOM 683 N N . LEU A 1 86 ? -9.859 -8.992 -7.305 1 97.94 86 LEU A N 1
ATOM 684 C CA . LEU A 1 86 ? -9.555 -10.312 -6.762 1 97.94 86 LEU A CA 1
ATOM 685 C C . LEU A 1 86 ? -10.195 -11.406 -7.613 1 97.94 86 LEU A C 1
ATOM 687 O O . LEU A 1 86 ? -9.578 -12.445 -7.859 1 97.94 86 LEU A O 1
ATOM 691 N N . ASN A 1 87 ? -11.414 -11.117 -8.031 1 98.19 87 ASN A N 1
ATOM 692 C CA . ASN A 1 87 ? -12.062 -12.055 -8.938 1 98.19 87 ASN A CA 1
ATOM 693 C C . ASN A 1 87 ? -11.305 -12.18 -10.258 1 98.19 87 ASN A C 1
ATOM 695 O O . ASN A 1 87 ? -11.125 -13.281 -10.773 1 98.19 87 ASN A O 1
ATOM 699 N N . ASP A 1 88 ? -10.906 -11.062 -10.75 1 98.56 88 ASP A N 1
ATOM 700 C CA . ASP A 1 88 ? -10.086 -11.086 -11.961 1 98.56 88 ASP A CA 1
ATOM 701 C C . ASP A 1 88 ? -8.82 -11.914 -11.75 1 98.56 88 ASP A C 1
ATOM 703 O O . ASP A 1 88 ? -8.469 -12.742 -12.602 1 98.56 88 ASP A O 1
ATOM 707 N N . ALA A 1 89 ? -8.164 -11.695 -10.625 1 98.75 89 ALA A N 1
ATOM 708 C CA . ALA A 1 89 ? -6.938 -12.422 -10.312 1 98.75 89 ALA A CA 1
ATOM 709 C C . ALA A 1 89 ? -7.18 -13.922 -10.289 1 98.75 89 ALA A C 1
ATOM 711 O O . ALA A 1 89 ? -6.398 -14.695 -10.852 1 98.75 89 ALA A O 1
ATOM 712 N N . GLU A 1 90 ? -8.227 -14.312 -9.664 1 98.19 90 GLU A N 1
ATOM 713 C CA . GLU A 1 90 ? -8.555 -15.734 -9.586 1 98.19 90 GLU A CA 1
ATOM 714 C C . GLU A 1 90 ? -8.711 -16.344 -10.977 1 98.19 90 GLU A C 1
ATOM 716 O O . GLU A 1 90 ? -8.156 -17.406 -11.258 1 98.19 90 GLU A O 1
ATOM 721 N N . GLY A 1 91 ? -9.422 -15.664 -11.781 1 98.38 91 GLY A N 1
ATOM 722 C CA . GLY A 1 91 ? -9.594 -16.141 -13.148 1 98.38 91 GLY A CA 1
ATOM 723 C C . GLY A 1 91 ? -8.297 -16.188 -13.93 1 98.38 91 GLY A C 1
ATOM 724 O O . GLY A 1 91 ? -8.031 -17.172 -14.625 1 98.38 91 GLY A O 1
ATOM 725 N N . THR A 1 92 ? -7.516 -15.211 -13.828 1 98.69 92 THR A N 1
ATOM 726 C CA . THR A 1 92 ? -6.258 -15.117 -14.562 1 98.69 92 THR A CA 1
ATOM 727 C C . THR A 1 92 ? -5.273 -16.188 -14.078 1 98.69 92 THR A C 1
ATOM 729 O O . THR A 1 92 ? -4.574 -16.797 -14.891 1 98.69 92 THR A O 1
ATOM 732 N N . PHE A 1 93 ? -5.25 -16.438 -12.797 1 98.75 93 PHE A N 1
ATOM 733 C CA . PHE A 1 93 ? -4.398 -17.5 -12.266 1 98.75 93 PHE A CA 1
ATOM 734 C C . PHE A 1 93 ? -4.859 -18.859 -12.758 1 98.75 93 PHE A C 1
ATOM 736 O O . PHE A 1 93 ? -4.039 -19.734 -13.055 1 98.75 93 PHE A O 1
ATOM 743 N N . LYS A 1 94 ? -6.191 -19.031 -12.797 1 98.69 94 LYS A N 1
ATOM 744 C CA . LYS A 1 94 ? -6.707 -20.297 -13.336 1 98.69 94 LYS A CA 1
ATOM 745 C C . LYS A 1 94 ? -6.207 -20.531 -14.758 1 98.69 94 LYS A C 1
ATOM 747 O O . LYS A 1 94 ? -5.785 -21.625 -15.102 1 98.69 94 LYS A O 1
ATOM 752 N N . GLN A 1 95 ? -6.227 -19.531 -15.523 1 98.56 95 GLN A N 1
ATOM 753 C CA . GLN A 1 95 ? -5.723 -19.609 -16.891 1 98.56 95 GLN A CA 1
ATOM 754 C C . GLN A 1 95 ? -4.223 -19.891 -16.906 1 98.56 95 GLN A C 1
ATOM 756 O O . GLN A 1 95 ? -3.754 -20.75 -17.656 1 98.56 95 GLN A O 1
ATOM 761 N N . ALA A 1 96 ? -3.486 -19.188 -16.109 1 98.62 96 ALA A N 1
ATOM 762 C CA . ALA A 1 96 ? -2.035 -19.344 -16.047 1 98.62 96 ALA A CA 1
ATOM 763 C C . ALA A 1 96 ? -1.66 -20.781 -15.695 1 98.62 96 ALA A C 1
ATOM 765 O O . ALA A 1 96 ? -0.816 -21.391 -16.359 1 98.62 96 ALA A O 1
ATOM 766 N N . VAL A 1 97 ? -2.33 -21.328 -14.695 1 98.69 97 VAL A N 1
ATOM 767 C CA . VAL A 1 97 ? -2.047 -22.688 -14.227 1 98.69 97 VAL A CA 1
ATOM 768 C C . VAL A 1 97 ? -2.441 -23.703 -15.297 1 98.69 97 VAL A C 1
ATOM 770 O O . VAL A 1 97 ? -1.742 -24.688 -15.508 1 98.69 97 VAL A O 1
ATOM 773 N N . SER A 1 98 ? -3.516 -23.438 -15.969 1 98.56 98 SER A N 1
ATOM 774 C CA . SER A 1 98 ? -3.938 -24.328 -17.047 1 98.56 98 SER A CA 1
ATOM 775 C C . SER A 1 98 ? -2.914 -24.344 -18.172 1 98.56 98 SER A C 1
ATOM 777 O O . SER A 1 98 ? -2.674 -25.391 -18.781 1 98.56 98 SER A O 1
ATOM 779 N N . GLN A 1 99 ? -2.309 -23.281 -18.469 1 98.06 99 GLN A N 1
ATOM 780 C CA . GLN A 1 99 ? -1.354 -23.141 -19.562 1 98.06 99 GLN A CA 1
ATOM 781 C C . GLN A 1 99 ? -0.014 -23.781 -19.203 1 98.06 99 GLN A C 1
ATOM 783 O O . GLN A 1 99 ? 0.702 -24.266 -20.078 1 98.06 99 GLN A O 1
ATOM 788 N N . ASP A 1 100 ? 0.341 -23.703 -17.922 1 97.88 100 ASP A N 1
ATOM 789 C CA . ASP A 1 100 ? 1.621 -24.219 -17.453 1 97.88 100 ASP A CA 1
ATOM 790 C C . ASP A 1 100 ? 1.504 -24.766 -16.031 1 97.88 100 ASP A C 1
ATOM 792 O O . ASP A 1 100 ? 1.988 -24.156 -15.078 1 97.88 100 ASP A O 1
ATOM 796 N N . PRO A 1 101 ? 0.939 -25.906 -15.852 1 97.81 101 PRO A N 1
ATOM 797 C CA . PRO A 1 101 ? 0.458 -26.406 -14.562 1 97.81 101 PRO A CA 1
ATOM 798 C C . PRO A 1 101 ? 1.593 -26.719 -13.586 1 97.81 101 PRO A C 1
ATOM 800 O O . PRO A 1 101 ? 1.391 -26.703 -12.367 1 97.81 101 PRO A O 1
ATOM 803 N N . HIS A 1 102 ? 2.838 -26.953 -14.086 1 97.31 102 HIS A N 1
ATOM 804 C CA . HIS A 1 102 ? 3.902 -27.391 -13.195 1 97.31 102 HIS A CA 1
ATOM 805 C C . HIS A 1 102 ? 4.91 -26.281 -12.945 1 97.31 102 HIS A C 1
ATOM 807 O O . HIS A 1 102 ? 5.961 -26.5 -12.344 1 97.31 102 HIS A O 1
ATOM 813 N N . ASN A 1 103 ? 4.59 -25.094 -13.367 1 97.19 103 ASN A N 1
ATOM 814 C CA . ASN A 1 103 ? 5.473 -23.953 -13.203 1 97.19 103 ASN A CA 1
ATOM 815 C C . ASN A 1 103 ? 5.461 -23.438 -11.773 1 97.19 103 ASN A C 1
ATOM 817 O O . ASN A 1 103 ? 4.465 -22.859 -11.32 1 97.19 103 ASN A O 1
ATOM 821 N N . ILE A 1 104 ? 6.551 -23.531 -11.07 1 97.06 104 ILE A N 1
ATOM 822 C CA . ILE A 1 104 ? 6.629 -23.234 -9.648 1 97.06 104 ILE A CA 1
ATOM 823 C C . ILE A 1 104 ? 6.383 -21.75 -9.414 1 97.06 104 ILE A C 1
ATOM 825 O O . ILE A 1 104 ? 5.785 -21.359 -8.406 1 97.06 104 ILE A O 1
ATOM 829 N N . GLU A 1 105 ? 6.797 -20.922 -10.336 1 97.06 105 GLU A N 1
ATOM 830 C CA . GLU A 1 105 ? 6.625 -19.484 -10.203 1 97.06 105 GLU A CA 1
ATOM 831 C C . GLU A 1 105 ? 5.152 -19.094 -10.242 1 97.06 105 GLU A C 1
ATOM 833 O O . GLU A 1 105 ? 4.695 -18.281 -9.43 1 97.06 105 GLU A O 1
ATOM 838 N N . ILE A 1 106 ? 4.418 -19.672 -11.156 1 98.38 106 ILE A N 1
ATOM 839 C CA . ILE A 1 106 ? 2.984 -19.422 -11.258 1 98.38 106 ILE A CA 1
ATOM 840 C C . ILE A 1 106 ? 2.287 -19.891 -9.984 1 98.38 106 ILE A C 1
ATOM 842 O O . ILE A 1 106 ? 1.494 -19.141 -9.391 1 98.38 106 ILE A O 1
ATOM 846 N N . ARG A 1 107 ? 2.643 -21.078 -9.57 1 98.5 107 ARG A N 1
ATOM 847 C CA . ARG A 1 107 ? 2.041 -21.641 -8.367 1 98.5 107 ARG A CA 1
ATOM 848 C C . ARG A 1 107 ? 2.354 -20.797 -7.145 1 98.5 107 ARG A C 1
ATOM 850 O O . ARG A 1 107 ? 1.479 -20.562 -6.309 1 98.5 107 ARG A O 1
ATOM 857 N N . PHE A 1 108 ? 3.549 -20.328 -7.078 1 98.12 108 PHE A N 1
ATOM 858 C CA . PHE A 1 108 ? 3.969 -19.516 -5.945 1 98.12 108 PHE A CA 1
ATOM 859 C C . PHE A 1 108 ? 3.205 -18.203 -5.918 1 98.12 108 PHE A C 1
ATOM 861 O O . PHE A 1 108 ? 2.77 -17.75 -4.855 1 98.12 108 PHE A O 1
ATOM 868 N N . MET A 1 109 ? 3.092 -17.5 -7.043 1 97.94 109 MET A N 1
ATOM 869 C CA . MET A 1 109 ? 2.377 -16.234 -7.086 1 97.94 109 MET A CA 1
ATOM 870 C C . MET A 1 109 ? 0.937 -16.406 -6.613 1 97.94 109 MET A C 1
ATOM 872 O O . MET A 1 109 ? 0.458 -15.633 -5.777 1 97.94 109 MET A O 1
ATOM 876 N N . ARG A 1 110 ? 0.299 -17.453 -7.121 1 98.56 110 ARG A N 1
ATOM 877 C CA . ARG A 1 110 ? -1.073 -17.672 -6.68 1 98.56 110 ARG A CA 1
ATOM 878 C C . ARG A 1 110 ? -1.119 -18.047 -5.203 1 98.56 110 ARG A C 1
ATOM 880 O O . ARG A 1 110 ? -1.973 -17.562 -4.461 1 98.56 110 ARG A O 1
ATOM 887 N N . PHE A 1 111 ? -0.238 -18.906 -4.762 1 98.38 111 PHE A N 1
ATOM 888 C CA . PHE A 1 111 ? -0.148 -19.312 -3.361 1 98.38 111 PHE A CA 1
ATOM 889 C C . PHE A 1 111 ? 0.044 -18.094 -2.463 1 98.38 111 PHE A C 1
ATOM 891 O O . PHE A 1 111 ? -0.634 -17.953 -1.442 1 98.38 111 PHE A O 1
ATOM 898 N N . SER A 1 112 ? 0.93 -17.219 -2.869 1 97.12 112 SER A N 1
ATOM 899 C CA . SER A 1 112 ? 1.246 -16.031 -2.084 1 97.12 112 SER A CA 1
ATOM 900 C C . SER A 1 112 ? 0.039 -15.102 -1.971 1 97.12 112 SER A C 1
ATOM 902 O O . SER A 1 112 ? -0.255 -14.586 -0.89 1 97.12 112 SER A O 1
ATOM 904 N N . VAL A 1 113 ? -0.625 -14.859 -3.057 1 97.56 113 VAL A N 1
ATOM 905 C CA . VAL A 1 113 ? -1.804 -14 -3.066 1 97.56 113 VAL A CA 1
ATOM 906 C C . VAL A 1 113 ? -2.887 -14.594 -2.17 1 97.56 113 VAL A C 1
ATOM 908 O O . VAL A 1 113 ? -3.414 -13.914 -1.285 1 97.56 113 VAL A O 1
ATOM 911 N N . GLU A 1 114 ? -3.203 -15.891 -2.324 1 97.06 114 GLU A N 1
ATOM 912 C CA . GLU A 1 114 ? -4.27 -16.547 -1.57 1 97.06 114 GLU A CA 1
ATOM 913 C C . GLU A 1 114 ? -3.939 -16.594 -0.082 1 97.06 114 GLU A C 1
ATOM 915 O O . GLU A 1 114 ? -4.832 -16.5 0.761 1 97.06 114 GLU A O 1
ATOM 920 N N . HIS A 1 115 ? -2.668 -16.75 0.201 1 95.81 115 HIS A N 1
ATOM 921 C CA . HIS A 1 115 ? -2.221 -16.75 1.589 1 95.81 115 HIS A CA 1
ATOM 922 C C . HIS A 1 115 ? -2.445 -15.398 2.248 1 95.81 115 HIS A C 1
ATOM 924 O O . HIS A 1 115 ? -2.74 -15.328 3.443 1 95.81 115 HIS A O 1
ATOM 930 N N . ASN A 1 116 ? -2.359 -14.359 1.467 1 92.88 116 ASN A N 1
ATOM 931 C CA . ASN A 1 116 ? -2.385 -13.008 2.029 1 92.88 116 ASN A CA 1
ATOM 932 C C . ASN A 1 116 ? -3.783 -12.406 1.969 1 92.88 116 ASN A C 1
ATOM 934 O O . ASN A 1 116 ? -4.055 -11.398 2.623 1 92.88 116 ASN A O 1
ATOM 938 N N . VAL A 1 117 ? -4.617 -12.953 1.215 1 94.31 117 VAL A N 1
ATOM 939 C CA . VAL A 1 117 ? -5.996 -12.492 1.146 1 94.31 117 VAL A CA 1
ATOM 940 C C . VAL A 1 117 ? -6.785 -13.031 2.338 1 94.31 117 VAL A C 1
ATOM 942 O O . VAL A 1 117 ? -6.738 -14.234 2.629 1 94.31 117 VAL A O 1
ATOM 945 N N . PRO A 1 118 ? -7.488 -12.203 2.99 1 89.5 118 PRO A N 1
ATOM 946 C CA . PRO A 1 118 ? -8.258 -12.688 4.137 1 89.5 118 PRO A CA 1
ATOM 947 C C . PRO A 1 118 ? -9.195 -13.836 3.773 1 89.5 118 PRO A C 1
ATOM 949 O O . PRO A 1 118 ? -9.898 -13.773 2.762 1 89.5 118 PRO A O 1
ATOM 952 N N . GLY A 1 119 ? -9.312 -14.859 4.691 1 89.31 119 GLY A N 1
ATOM 953 C CA . GLY A 1 119 ? -10.039 -16.094 4.426 1 89.31 119 GLY A CA 1
ATOM 954 C C . GLY A 1 119 ? -11.523 -15.883 4.199 1 89.31 119 GLY A C 1
ATOM 955 O O . GLY A 1 119 ? -12.141 -16.594 3.414 1 89.31 119 GLY A O 1
ATOM 956 N N . PHE A 1 120 ? -12.062 -14.906 4.855 1 88.75 120 PHE A N 1
ATOM 957 C CA . PHE A 1 120 ? -13.5 -14.703 4.77 1 88.75 120 PHE A CA 1
ATOM 958 C C . PHE A 1 120 ? -13.906 -14.281 3.363 1 88.75 120 PHE A C 1
ATOM 960 O O . PHE A 1 120 ? -15.086 -14.32 3.01 1 88.75 120 PHE A O 1
ATOM 967 N N . LEU A 1 121 ? -12.93 -13.891 2.508 1 90 121 LEU A N 1
ATOM 968 C CA . LEU A 1 121 ? -13.25 -13.484 1.146 1 90 121 LEU A CA 1
ATOM 969 C C . LEU A 1 121 ? -13.352 -14.695 0.224 1 90 121 LEU A C 1
ATOM 971 O O . LEU A 1 121 ? -13.859 -14.586 -0.896 1 90 121 LEU A O 1
ATOM 975 N N . GLY A 1 122 ? -12.789 -15.75 0.634 1 91.31 122 GLY A N 1
ATOM 976 C CA . GLY A 1 122 ? -13.039 -17 -0.055 1 91.31 122 GLY A CA 1
ATOM 977 C C . GLY A 1 122 ? -12.031 -17.297 -1.155 1 91.31 122 GLY A C 1
ATOM 978 O O . GLY A 1 122 ? -12.258 -18.156 -2.002 1 91.31 122 GLY A O 1
ATOM 979 N N . TYR A 1 123 ? -10.922 -16.516 -1.121 1 91.75 123 TYR A N 1
ATOM 980 C CA . TYR A 1 123 ? -9.914 -16.719 -2.154 1 91.75 123 TYR A CA 1
ATOM 981 C C . TYR A 1 123 ? -8.766 -17.578 -1.635 1 91.75 123 TYR A C 1
ATOM 983 O O . TYR A 1 123 ? -7.613 -17.141 -1.634 1 91.75 123 TYR A O 1
ATOM 991 N N . ASN A 1 124 ? -9.039 -18.734 -1.13 1 92.81 124 ASN A N 1
ATOM 992 C CA . ASN A 1 124 ? -8.016 -19.594 -0.548 1 92.81 124 ASN A CA 1
ATOM 993 C C . ASN A 1 124 ? -8.188 -21.047 -0.973 1 92.81 124 ASN A C 1
ATOM 995 O O . ASN A 1 124 ? -7.676 -21.953 -0.32 1 92.81 124 ASN A O 1
ATOM 999 N N . LYS A 1 125 ? -8.781 -21.266 -2.119 1 95.12 125 LYS A N 1
ATOM 1000 C CA . LYS A 1 125 ? -9.195 -22.609 -2.51 1 95.12 125 LYS A CA 1
ATOM 1001 C C . LYS A 1 125 ? -8.031 -23.391 -3.104 1 95.12 125 LYS A C 1
ATOM 1003 O O . LYS A 1 125 ? -8.102 -24.609 -3.225 1 95.12 125 LYS A O 1
ATOM 1008 N N . ASN A 1 126 ? -6.992 -22.719 -3.482 1 97.44 126 ASN A N 1
ATOM 1009 C CA . ASN A 1 126 ? -5.926 -23.391 -4.207 1 97.44 126 ASN A CA 1
ATOM 1010 C C . ASN A 1 126 ? -4.652 -23.5 -3.373 1 97.44 126 ASN A C 1
ATOM 1012 O O . ASN A 1 126 ? -3.613 -23.938 -3.867 1 97.44 126 ASN A O 1
ATOM 1016 N N . LEU A 1 127 ? -4.668 -23.125 -2.125 1 96.94 127 LEU A N 1
ATOM 1017 C CA . LEU A 1 127 ? -3.482 -23.094 -1.274 1 96.94 127 LEU A CA 1
ATOM 1018 C C . LEU A 1 127 ? -2.857 -24.484 -1.17 1 96.94 127 LEU A C 1
ATOM 1020 O O . LEU A 1 127 ? -1.655 -24.656 -1.387 1 96.94 127 LEU A O 1
ATOM 1024 N N . ALA A 1 128 ? -3.697 -25.484 -0.932 1 96.25 128 ALA A N 1
ATOM 1025 C CA . ALA A 1 128 ? -3.199 -26.844 -0.708 1 96.25 128 ALA A CA 1
ATOM 1026 C C . ALA A 1 128 ? -2.617 -27.438 -1.988 1 96.25 128 ALA A C 1
ATOM 1028 O O . ALA A 1 128 ? -1.531 -28.016 -1.973 1 96.25 128 ALA A O 1
ATOM 1029 N N . ILE A 1 129 ? -3.316 -27.234 -3.064 1 97.88 129 ILE A N 1
ATOM 1030 C CA . ILE A 1 129 ? -2.881 -27.844 -4.312 1 97.88 129 ILE A CA 1
ATOM 1031 C C . ILE A 1 129 ? -1.599 -27.172 -4.797 1 97.88 129 ILE A C 1
ATOM 1033 O O . ILE A 1 129 ? -0.701 -27.844 -5.32 1 97.88 129 ILE A O 1
ATOM 1037 N N . ASP A 1 130 ? -1.483 -25.859 -4.645 1 98.25 130 ASP A N 1
ATOM 1038 C CA . ASP A 1 130 ? -0.269 -25.156 -5.055 1 98.25 130 ASP A CA 1
ATOM 1039 C C . ASP A 1 130 ? 0.917 -25.562 -4.184 1 98.25 130 ASP A C 1
ATOM 1041 O O . ASP A 1 130 ? 2.02 -25.781 -4.691 1 98.25 130 ASP A O 1
ATOM 1045 N N . LYS A 1 131 ? 0.645 -25.609 -2.896 1 97.5 131 LYS A N 1
ATOM 1046 C CA . LYS A 1 131 ? 1.687 -26.062 -1.977 1 97.5 131 LYS A CA 1
ATOM 1047 C C . LYS A 1 131 ? 2.232 -27.422 -2.383 1 97.5 131 LYS A C 1
ATOM 1049 O O . LYS A 1 131 ? 3.445 -27.594 -2.525 1 97.5 131 LYS A O 1
ATOM 1054 N N . GLN A 1 132 ? 1.407 -28.344 -2.658 1 97.38 132 GLN A N 1
ATOM 1055 C CA . GLN A 1 132 ? 1.806 -29.703 -3.012 1 97.38 132 GLN A CA 1
ATOM 1056 C C . GLN A 1 132 ? 2.566 -29.719 -4.332 1 97.38 132 GLN A C 1
ATOM 1058 O O . GLN A 1 132 ? 3.586 -30.406 -4.457 1 97.38 132 GLN A O 1
ATOM 1063 N N . GLU A 1 133 ? 2.051 -29.031 -5.254 1 98.12 133 GLU A N 1
ATOM 1064 C CA . GLU A 1 133 ? 2.707 -29.016 -6.559 1 98.12 133 GLU A CA 1
ATOM 1065 C C . GLU A 1 133 ? 4.102 -28.391 -6.465 1 98.12 133 GLU A C 1
ATOM 1067 O O . GLU A 1 133 ? 5.047 -28.891 -7.086 1 98.12 133 GLU A O 1
ATOM 1072 N N . MET A 1 134 ? 4.199 -27.328 -5.723 1 97.81 134 MET A N 1
ATOM 1073 C CA . MET A 1 134 ? 5.5 -26.688 -5.57 1 97.81 134 MET A CA 1
ATOM 1074 C C . MET A 1 134 ? 6.492 -27.625 -4.883 1 97.81 134 MET A C 1
ATOM 1076 O O . MET A 1 134 ? 7.637 -27.75 -5.32 1 97.81 134 MET A O 1
ATOM 1080 N N . ILE A 1 135 ? 6.059 -28.281 -3.846 1 96.94 135 ILE A N 1
ATOM 1081 C CA . ILE A 1 135 ? 6.926 -29.203 -3.129 1 96.94 135 ILE A CA 1
ATOM 1082 C C . ILE A 1 135 ? 7.371 -30.328 -4.07 1 96.94 135 ILE A C 1
ATOM 1084 O O . ILE A 1 135 ? 8.555 -30.672 -4.113 1 96.94 135 ILE A O 1
ATOM 1088 N N . ARG A 1 136 ? 6.418 -30.844 -4.824 1 96.88 136 ARG A N 1
ATOM 1089 C CA . ARG A 1 136 ? 6.723 -31.906 -5.781 1 96.88 136 ARG A CA 1
ATOM 1090 C C . ARG A 1 136 ? 7.781 -31.453 -6.781 1 96.88 136 ARG A C 1
ATOM 1092 O O . ARG A 1 136 ? 8.758 -32.156 -7.02 1 96.88 136 ARG A O 1
ATOM 1099 N N . GLN A 1 137 ? 7.629 -30.266 -7.34 1 97.19 137 GLN A N 1
ATOM 1100 C CA . GLN A 1 137 ? 8.555 -29.781 -8.352 1 97.19 137 GLN A CA 1
ATOM 1101 C C . GLN A 1 137 ? 9.938 -29.5 -7.746 1 97.19 137 GLN A C 1
ATOM 1103 O O . GLN A 1 137 ? 10.953 -29.734 -8.391 1 97.19 137 GLN A O 1
ATOM 1108 N N . ILE A 1 138 ? 9.977 -29.031 -6.559 1 96.06 138 ILE A N 1
ATOM 1109 C CA . ILE A 1 138 ? 11.234 -28.766 -5.867 1 96.06 138 ILE A CA 1
ATOM 1110 C C . ILE A 1 138 ? 11.977 -30.078 -5.625 1 96.06 138 ILE A C 1
ATOM 1112 O O . ILE A 1 138 ? 13.188 -30.156 -5.848 1 96.06 138 ILE A O 1
ATOM 1116 N N . GLU A 1 139 ? 11.258 -31.078 -5.234 1 94 139 GLU A N 1
ATOM 1117 C CA . GLU A 1 139 ? 11.852 -32.375 -4.984 1 94 139 GLU A CA 1
ATOM 1118 C C . GLU A 1 139 ? 12.391 -33 -6.273 1 94 139 GLU A C 1
ATOM 1120 O O . GLU A 1 139 ? 13.414 -33.688 -6.262 1 94 139 GLU A O 1
ATOM 1125 N N . LEU A 1 140 ? 11.719 -32.688 -7.359 1 95 140 LEU A N 1
ATOM 1126 C CA . LEU A 1 140 ? 12.125 -33.219 -8.664 1 95 140 LEU A CA 1
ATOM 1127 C C . LEU A 1 140 ? 13.219 -32.344 -9.266 1 95 140 LEU A C 1
ATOM 1129 O O . LEU A 1 140 ? 13.75 -32.656 -10.336 1 95 140 LEU A O 1
ATOM 1133 N N . LYS A 1 141 ? 13.539 -31.234 -8.625 1 93.75 141 LYS A N 1
ATOM 1134 C CA . LYS A 1 141 ? 14.5 -30.25 -9.117 1 93.75 141 LYS A CA 1
ATOM 1135 C C . LYS A 1 141 ? 14.062 -29.688 -10.469 1 93.75 141 LYS A C 1
ATOM 1137 O O . LYS A 1 141 ? 14.898 -29.422 -11.336 1 93.75 141 LYS A O 1
ATOM 1142 N N . ASN A 1 142 ? 12.742 -29.641 -10.656 1 94.62 142 ASN A N 1
ATOM 1143 C CA . ASN A 1 142 ? 12.141 -29.016 -11.828 1 94.62 142 ASN A CA 1
ATOM 1144 C C . ASN A 1 142 ? 11.766 -27.562 -11.547 1 94.62 142 ASN A C 1
ATOM 1146 O O . ASN A 1 142 ? 10.609 -27.266 -11.242 1 94.62 142 ASN A O 1
ATOM 1150 N N . TYR A 1 143 ? 12.625 -26.656 -11.836 1 93 143 TYR A N 1
ATOM 1151 C CA . TYR A 1 143 ? 12.438 -25.266 -11.422 1 93 143 TYR A CA 1
ATOM 1152 C C . TYR A 1 143 ? 11.938 -24.422 -12.586 1 93 143 TYR A C 1
ATOM 1154 O O . TYR A 1 143 ? 11.625 -23.234 -12.406 1 93 143 TYR A O 1
ATOM 1162 N N . GLY A 1 144 ? 11.859 -24.969 -13.734 1 88.12 144 GLY A N 1
ATOM 1163 C CA . GLY A 1 144 ? 11.422 -24.203 -14.891 1 88.12 144 GLY A CA 1
ATOM 1164 C C . GLY A 1 144 ? 12.258 -22.953 -15.133 1 88.12 144 GLY A C 1
ATOM 1165 O O . GLY A 1 144 ? 13.484 -23.031 -15.211 1 88.12 144 GLY A O 1
ATOM 1166 N N . THR A 1 145 ? 11.602 -21.828 -15.148 1 84.38 145 THR A N 1
ATOM 1167 C CA . THR A 1 145 ? 12.281 -20.562 -15.414 1 84.38 145 THR A CA 1
ATOM 1168 C C . THR A 1 145 ? 12.797 -19.938 -14.117 1 84.38 145 THR A C 1
ATOM 1170 O O . THR A 1 145 ? 13.5 -18.938 -14.141 1 84.38 145 THR A O 1
ATOM 1173 N N . ALA A 1 146 ? 12.492 -20.547 -13.008 1 90.88 146 ALA A N 1
ATOM 1174 C CA . ALA A 1 146 ? 12.914 -19.984 -11.727 1 90.88 146 ALA A CA 1
ATOM 1175 C C . ALA A 1 146 ? 14.406 -20.203 -11.5 1 90.88 146 ALA A C 1
ATOM 1177 O O . ALA A 1 146 ? 14.938 -21.281 -11.75 1 90.88 146 ALA A O 1
ATOM 1178 N N . ASP A 1 147 ? 15.078 -19.125 -11.172 1 88.94 147 ASP A N 1
ATOM 1179 C CA . ASP A 1 147 ? 16.484 -19.266 -10.812 1 88.94 147 ASP A CA 1
ATOM 1180 C C . ASP A 1 147 ? 16.641 -19.688 -9.359 1 88.94 147 ASP A C 1
ATOM 1182 O O . ASP A 1 147 ? 15.656 -19.797 -8.633 1 88.94 147 ASP A O 1
ATOM 1186 N N . LYS A 1 148 ? 17.828 -19.891 -8.977 1 90.88 148 LYS A N 1
ATOM 1187 C CA . LYS A 1 148 ? 18.125 -20.422 -7.645 1 90.88 148 LYS A CA 1
ATOM 1188 C C . LYS A 1 148 ? 17.625 -19.469 -6.562 1 90.88 148 LYS A C 1
ATOM 1190 O O . LYS A 1 148 ? 17.078 -19.906 -5.547 1 90.88 148 LYS A O 1
ATOM 1195 N N . GLU A 1 149 ? 17.812 -18.234 -6.762 1 91.81 149 GLU A N 1
ATOM 1196 C CA . GLU A 1 149 ? 17.391 -17.234 -5.781 1 91.81 149 GLU A CA 1
ATOM 1197 C C . GLU A 1 149 ? 15.883 -17.281 -5.562 1 91.81 149 GLU A C 1
ATOM 1199 O O . GLU A 1 149 ? 15.414 -17.219 -4.426 1 91.81 149 GLU A O 1
ATOM 1204 N N . LEU A 1 150 ? 15.172 -17.375 -6.656 1 93.19 150 LEU A N 1
ATOM 1205 C CA . LEU A 1 150 ? 13.719 -17.438 -6.551 1 93.19 150 LEU A CA 1
ATOM 1206 C C . LEU A 1 150 ? 13.281 -18.719 -5.852 1 93.19 150 LEU A C 1
ATOM 1208 O O . LEU A 1 150 ? 12.367 -18.703 -5.023 1 93.19 150 LEU A O 1
ATOM 1212 N N . VAL A 1 151 ? 13.906 -19.844 -6.199 1 95.69 151 VAL A N 1
ATOM 1213 C CA . VAL A 1 151 ? 13.547 -21.125 -5.578 1 95.69 151 VAL A CA 1
ATOM 1214 C C . VAL A 1 151 ? 13.773 -21.031 -4.07 1 95.69 151 VAL A C 1
ATOM 1216 O O . VAL A 1 151 ? 12.93 -21.484 -3.289 1 95.69 151 VAL A O 1
ATOM 1219 N N . VAL A 1 152 ? 14.867 -20.438 -3.648 1 96.06 152 VAL A N 1
ATOM 1220 C CA . VAL A 1 152 ? 15.156 -20.266 -2.23 1 96.06 152 VAL A CA 1
ATOM 1221 C C . VAL A 1 152 ? 14.07 -19.406 -1.581 1 96.06 152 VAL A C 1
ATOM 1223 O O . VAL A 1 152 ? 13.586 -19.734 -0.493 1 96.06 152 VAL A O 1
ATOM 1226 N N . THR A 1 153 ? 13.672 -18.344 -2.254 1 94.75 153 THR A N 1
ATOM 1227 C CA . THR A 1 153 ? 12.625 -17.453 -1.764 1 94.75 153 THR A CA 1
ATOM 1228 C C . THR A 1 153 ? 11.312 -18.219 -1.584 1 94.75 153 THR A C 1
ATOM 1230 O O . THR A 1 153 ? 10.625 -18.062 -0.57 1 94.75 153 THR A O 1
ATOM 1233 N N . VAL A 1 154 ? 10.977 -19.031 -2.549 1 96.5 154 VAL A N 1
ATOM 1234 C CA . VAL A 1 154 ? 9.758 -19.828 -2.506 1 96.5 154 VAL A CA 1
ATOM 1235 C C . VAL A 1 154 ? 9.781 -20.75 -1.294 1 96.5 154 VAL A C 1
ATOM 1237 O O . VAL A 1 154 ? 8.82 -20.812 -0.529 1 96.5 154 VAL A O 1
ATOM 1240 N N . ILE A 1 155 ? 10.891 -21.422 -1.114 1 96.75 155 ILE A N 1
ATOM 1241 C CA . ILE A 1 155 ? 11.023 -22.391 -0.023 1 96.75 155 ILE A CA 1
ATOM 1242 C C . ILE A 1 155 ? 10.891 -21.656 1.317 1 96.75 155 ILE A C 1
ATOM 1244 O O . ILE A 1 155 ? 10.133 -22.094 2.189 1 96.75 155 ILE A O 1
ATOM 1248 N N . LYS A 1 156 ? 11.57 -20.594 1.469 1 96.25 156 LYS A N 1
ATOM 1249 C CA . LYS A 1 156 ? 11.531 -19.859 2.723 1 96.25 156 LYS A CA 1
ATOM 1250 C C . LYS A 1 156 ? 10.125 -19.328 3.012 1 96.25 156 LYS A C 1
ATOM 1252 O O . LYS A 1 156 ? 9.672 -19.359 4.156 1 96.25 156 LYS A O 1
ATOM 1257 N N . PHE A 1 157 ? 9.547 -18.844 2.004 1 96.25 157 PHE A N 1
ATOM 1258 C CA . PHE A 1 157 ? 8.18 -18.359 2.166 1 96.25 157 PHE A CA 1
ATOM 1259 C C . PHE A 1 157 ? 7.262 -19.469 2.643 1 96.25 157 PHE A C 1
ATOM 1261 O O . PHE A 1 157 ? 6.449 -19.281 3.549 1 96.25 157 PHE A O 1
ATOM 1268 N N . MET A 1 158 ? 7.316 -20.641 1.987 1 96.19 158 MET A N 1
ATOM 1269 C CA . MET A 1 158 ? 6.473 -21.766 2.34 1 96.19 158 MET A CA 1
ATOM 1270 C C . MET A 1 158 ? 6.699 -22.188 3.791 1 96.19 158 MET A C 1
ATOM 1272 O O . MET A 1 158 ? 5.742 -22.422 4.531 1 96.19 158 MET A O 1
ATOM 1276 N N . ILE A 1 159 ? 7.91 -22.188 4.23 1 95.19 159 ILE A N 1
ATOM 1277 C CA . ILE A 1 159 ? 8.25 -22.547 5.602 1 95.19 159 ILE A CA 1
ATOM 1278 C C . ILE A 1 159 ? 7.652 -21.531 6.57 1 95.19 159 ILE A C 1
ATOM 1280 O O . ILE A 1 159 ? 7.027 -21.906 7.566 1 95.19 159 ILE A O 1
ATOM 1284 N N . ASP A 1 160 ? 7.723 -20.297 6.23 1 94.75 160 ASP A N 1
ATOM 1285 C CA . ASP A 1 160 ? 7.289 -19.219 7.117 1 94.75 160 ASP A CA 1
ATOM 1286 C C . ASP A 1 160 ? 5.77 -19.078 7.109 1 94.75 160 ASP A C 1
ATOM 1288 O O . ASP A 1 160 ? 5.188 -18.484 8.023 1 94.75 160 ASP A O 1
ATOM 1292 N N . SER A 1 161 ? 5.105 -19.516 6.047 1 93.06 161 SER A N 1
ATOM 1293 C CA . SER A 1 161 ? 3.668 -19.328 5.875 1 93.06 161 SER A CA 1
ATOM 1294 C C . SER A 1 161 ? 2.883 -20.156 6.898 1 93.06 161 SER A C 1
ATOM 1296 O O . SER A 1 161 ? 1.689 -19.922 7.102 1 93.06 161 SER A O 1
ATOM 1298 N N . LYS A 1 162 ? 3.486 -21.172 7.531 1 89.75 162 LYS A N 1
ATOM 1299 C CA . LYS A 1 162 ? 2.867 -22.078 8.5 1 89.75 162 LYS A CA 1
ATOM 1300 C C . LYS A 1 162 ? 1.74 -22.875 7.859 1 89.75 162 LYS A C 1
ATOM 1302 O O . LYS A 1 162 ? 0.833 -23.344 8.555 1 89.75 162 LYS A O 1
ATOM 1307 N N . GLN A 1 163 ? 1.781 -22.922 6.523 1 91.25 163 GLN A N 1
ATOM 1308 C CA . GLN A 1 163 ? 0.824 -23.719 5.77 1 91.25 163 GLN A CA 1
ATOM 1309 C C . GLN A 1 163 ? 1.326 -25.156 5.594 1 91.25 163 GLN A C 1
ATOM 1311 O O . GLN A 1 163 ? 0.57 -26.031 5.18 1 91.25 163 GLN A O 1
ATOM 1316 N N . CYS A 1 164 ? 2.594 -25.438 5.895 1 94.62 164 CYS A N 1
ATOM 1317 C CA . CYS A 1 164 ? 3.227 -26.734 5.68 1 94.62 164 CYS A CA 1
ATOM 1318 C C . CYS A 1 164 ? 3.268 -27.547 6.973 1 94.62 164 CYS A C 1
ATOM 1320 O O . CYS A 1 164 ? 3.438 -26.984 8.055 1 94.62 164 CYS A O 1
ATOM 1322 N N . ASN A 1 165 ? 3.062 -28.844 6.844 1 93.81 165 ASN A N 1
ATOM 1323 C CA . ASN A 1 165 ? 3.168 -29.703 8.016 1 93.81 165 ASN A CA 1
ATOM 1324 C C . ASN A 1 165 ? 4.621 -30.047 8.328 1 93.81 165 ASN A C 1
ATOM 1326 O O . ASN A 1 165 ? 5.535 -29.594 7.637 1 93.81 165 ASN A O 1
ATOM 1330 N N . SER A 1 166 ? 4.801 -30.859 9.406 1 94.38 166 SER A N 1
ATOM 1331 C CA . SER A 1 166 ? 6.145 -31.156 9.898 1 94.38 166 SER A CA 1
ATOM 1332 C C . SER A 1 166 ? 6.973 -31.891 8.852 1 94.38 166 SER A C 1
ATOM 1334 O O . SER A 1 166 ? 8.141 -31.562 8.633 1 94.38 166 SER A O 1
ATOM 1336 N N . ASP A 1 167 ? 6.395 -32.875 8.18 1 95.31 167 ASP A N 1
ATOM 1337 C CA . ASP A 1 167 ? 7.1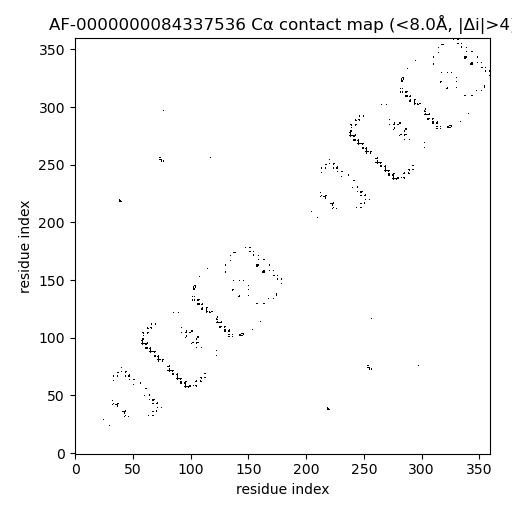09 -33.656 7.16 1 95.31 167 ASP A CA 1
ATOM 1338 C C . ASP A 1 167 ? 7.48 -32.75 5.977 1 95.31 167 ASP A C 1
ATOM 1340 O O . ASP A 1 167 ? 8.602 -32.812 5.473 1 95.31 167 ASP A O 1
ATOM 1344 N N . GLU A 1 168 ? 6.562 -31.969 5.555 1 95.06 168 GLU A N 1
ATOM 1345 C CA . GLU A 1 168 ? 6.812 -31.031 4.457 1 95.06 168 GLU A CA 1
ATOM 1346 C C . GLU A 1 168 ? 7.926 -30.047 4.809 1 95.06 168 GLU A C 1
ATOM 1348 O O . GLU A 1 168 ? 8.82 -29.812 3.998 1 95.06 168 GLU A O 1
ATOM 1353 N N . ASN A 1 169 ? 7.898 -29.531 5.977 1 95.5 169 ASN A N 1
ATOM 1354 C CA . ASN A 1 169 ? 8.922 -28.594 6.434 1 95.5 169 ASN A CA 1
ATOM 1355 C C . ASN A 1 169 ? 10.305 -29.234 6.453 1 95.5 169 ASN A C 1
ATOM 1357 O O . ASN A 1 169 ? 11.289 -28.625 6.062 1 95.5 169 ASN A O 1
ATOM 1361 N N . THR A 1 170 ? 10.352 -30.484 6.934 1 94.62 170 THR A N 1
ATOM 1362 C CA . THR A 1 170 ? 11.617 -31.203 6.949 1 94.62 170 THR A CA 1
ATOM 1363 C C . THR A 1 170 ? 12.18 -31.344 5.535 1 94.62 170 THR A C 1
ATOM 1365 O O . THR A 1 170 ? 13.367 -31.094 5.305 1 94.62 170 THR A O 1
ATOM 1368 N N . SER A 1 171 ? 11.297 -31.734 4.637 1 94.56 171 SER A N 1
ATOM 1369 C CA . SER A 1 171 ? 11.703 -31.875 3.24 1 94.56 171 SER A CA 1
ATOM 1370 C C . SER A 1 171 ? 12.188 -30.547 2.668 1 94.56 171 SER A C 1
ATOM 1372 O O . SER A 1 171 ? 13.211 -30.5 1.987 1 94.56 171 SER A O 1
ATOM 1374 N N . LEU A 1 172 ? 11.477 -29.5 2.938 1 96.12 172 LEU A N 1
ATOM 1375 C CA . LEU A 1 172 ? 11.812 -28.172 2.424 1 96.12 172 LEU A CA 1
ATOM 1376 C C . LEU A 1 172 ? 13.148 -27.688 2.992 1 96.12 172 LEU A C 1
ATOM 1378 O O . LEU A 1 172 ? 13.953 -27.094 2.273 1 96.12 172 LEU A O 1
ATOM 1382 N N . HIS A 1 173 ? 13.398 -27.969 4.211 1 95.19 173 HIS A N 1
ATOM 1383 C CA . HIS A 1 173 ? 14.68 -27.609 4.809 1 95.19 173 HIS A CA 1
ATOM 1384 C C . HIS A 1 173 ? 15.828 -28.359 4.137 1 95.19 173 HIS A C 1
ATOM 1386 O O . HIS A 1 173 ? 16.906 -27.797 3.918 1 95.19 173 HIS A O 1
ATOM 1392 N N . LYS A 1 174 ? 15.586 -29.594 3.85 1 94.75 174 LYS A N 1
ATOM 1393 C CA . LYS A 1 174 ? 16.594 -30.391 3.148 1 94.75 174 LYS A CA 1
ATOM 1394 C C . LYS A 1 174 ? 16.891 -29.812 1.774 1 94.75 174 LYS A C 1
ATOM 1396 O O . LYS A 1 174 ? 18.062 -29.703 1.385 1 94.75 174 LYS A O 1
ATOM 1401 N N . GLN A 1 175 ? 15.844 -29.438 1.077 1 94.25 175 GLN A N 1
ATOM 1402 C CA . GLN A 1 175 ? 16.016 -28.859 -0.248 1 94.25 175 GLN A CA 1
ATOM 1403 C C . GLN A 1 175 ? 16.75 -27.531 -0.166 1 94.25 175 GLN A C 1
ATOM 1405 O O . GLN A 1 175 ? 17.594 -27.219 -1.022 1 94.25 175 GLN A O 1
ATOM 1410 N N . LEU A 1 176 ? 16.406 -26.719 0.827 1 93.75 176 LEU A N 1
ATOM 1411 C CA . LEU A 1 176 ? 17.062 -25.438 1.042 1 93.75 176 LEU A CA 1
ATOM 1412 C C . LEU A 1 176 ? 18.547 -25.609 1.277 1 93.75 176 LEU A C 1
ATOM 1414 O O . LEU A 1 176 ? 19.359 -24.859 0.733 1 93.75 176 LEU A O 1
ATOM 1418 N N . ALA A 1 177 ? 18.938 -26.625 2.01 1 92.38 177 ALA A N 1
ATOM 1419 C CA . ALA A 1 177 ? 20.328 -26.922 2.305 1 92.38 177 ALA A CA 1
ATOM 1420 C C . ALA A 1 177 ? 21.078 -27.344 1.04 1 92.38 177 ALA A C 1
ATOM 1422 O O . ALA A 1 177 ? 22.266 -27.031 0.884 1 92.38 177 ALA A O 1
ATOM 1423 N N . ALA A 1 178 ? 20.375 -27.953 0.121 1 90 178 ALA A N 1
ATOM 1424 C CA . ALA A 1 178 ? 21 -28.438 -1.111 1 90 178 ALA A CA 1
ATOM 1425 C C . ALA A 1 178 ? 21.219 -27.281 -2.098 1 90 178 ALA A C 1
ATOM 1427 O O . ALA A 1 178 ? 22.016 -27.422 -3.035 1 90 178 ALA A O 1
ATOM 1428 N N . LEU A 1 179 ? 20.469 -26.25 -1.959 1 89.25 179 LEU A N 1
ATOM 1429 C CA . LEU A 1 179 ? 20.578 -25.109 -2.869 1 89.25 179 LEU A CA 1
ATOM 1430 C C . LEU A 1 179 ? 21.594 -24.094 -2.361 1 89.25 179 LEU A C 1
ATOM 1432 O O . LEU A 1 179 ? 21.984 -23.172 -3.086 1 89.25 179 LEU A O 1
ATOM 1436 N N . LYS A 1 180 ? 21.969 -24.188 -1.177 1 78 180 LYS A N 1
ATOM 1437 C CA . LYS A 1 180 ? 23.062 -23.359 -0.65 1 78 180 LYS A CA 1
ATOM 1438 C C . LYS A 1 180 ? 24.422 -23.875 -1.1 1 78 180 LYS A C 1
ATOM 1440 O O . LYS A 1 180 ? 24.594 -25.078 -1.319 1 78 180 LYS A O 1
ATOM 1445 N N . MET B 1 1 ? 11.328 34.969 78.812 1 28.86 1 MET B N 1
ATOM 1446 C CA . MET B 1 1 ? 11.625 33.688 78.188 1 28.86 1 MET B CA 1
ATOM 1447 C C . MET B 1 1 ? 10.938 33.594 76.812 1 28.86 1 MET B C 1
ATOM 1449 O O . MET B 1 1 ? 9.867 33 76.75 1 28.86 1 MET B O 1
ATOM 1453 N N . ILE B 1 2 ? 11 34.656 76 1 28.88 2 ILE B N 1
ATOM 1454 C CA . ILE B 1 2 ? 10.453 34.875 74.688 1 28.88 2 ILE B CA 1
ATOM 1455 C C . ILE B 1 2 ? 11.078 33.906 73.688 1 28.88 2 ILE B C 1
ATOM 1457 O O . ILE B 1 2 ? 12.297 33.906 73.5 1 28.88 2 ILE B O 1
ATOM 1461 N N . LYS B 1 3 ? 10.461 32.656 73.625 1 32.72 3 LYS B N 1
ATOM 1462 C CA . LYS B 1 3 ? 10.617 31.547 72.688 1 32.72 3 LYS B CA 1
ATOM 1463 C C . LYS B 1 3 ? 10.703 32.031 71.25 1 32.72 3 LYS B C 1
ATOM 1465 O O . LYS B 1 3 ? 9.766 32.625 70.75 1 32.72 3 LYS B O 1
ATOM 1470 N N . LYS B 1 4 ? 11.93 32.594 70.812 1 36.38 4 LYS B N 1
ATOM 1471 C CA . LYS B 1 4 ? 12.305 32.906 69.438 1 36.38 4 LYS B CA 1
ATOM 1472 C C . LYS B 1 4 ? 11.836 31.797 68.438 1 36.38 4 LYS B C 1
ATOM 1474 O O . LYS B 1 4 ? 12.148 30.625 68.688 1 36.38 4 LYS B O 1
ATOM 1479 N N . TYR B 1 5 ? 10.562 31.812 67.875 1 36.72 5 TYR B N 1
ATOM 1480 C CA . TYR B 1 5 ? 10.008 31.062 66.75 1 36.72 5 TYR B CA 1
ATOM 1481 C C . TYR B 1 5 ? 11 30.969 65.625 1 36.72 5 TYR B C 1
ATOM 1483 O O . TYR B 1 5 ? 11.422 32 65.062 1 36.72 5 TYR B O 1
ATOM 1491 N N . LEU B 1 6 ? 12 30.094 65.625 1 37.16 6 LEU B N 1
ATOM 1492 C CA . LEU B 1 6 ? 12.906 29.719 64.562 1 37.16 6 LEU B CA 1
ATOM 1493 C C . LEU B 1 6 ? 12.117 29.359 63.281 1 37.16 6 LEU B C 1
ATOM 1495 O O . LEU B 1 6 ? 11.312 28.422 63.312 1 37.16 6 LEU B O 1
ATOM 1499 N N . LEU B 1 7 ? 11.719 30.297 62.469 1 36.66 7 LEU B N 1
ATOM 1500 C CA . LEU B 1 7 ? 11.211 30.172 61.094 1 36.66 7 LEU B CA 1
ATOM 1501 C C . LEU B 1 7 ? 12.094 29.25 60.281 1 36.66 7 LEU B C 1
ATOM 1503 O O . LEU B 1 7 ? 13.266 29.562 60.031 1 36.66 7 LEU B O 1
ATOM 1507 N N . PHE B 1 8 ? 12.031 27.891 60.5 1 39.06 8 PHE B N 1
ATOM 1508 C CA . PHE B 1 8 ? 12.602 26.891 59.594 1 39.06 8 PHE B CA 1
ATOM 1509 C C . PHE B 1 8 ? 12.18 27.156 58.156 1 39.06 8 PHE B C 1
ATOM 1511 O O . PHE B 1 8 ? 11 27.047 57.812 1 39.06 8 PHE B O 1
ATOM 1518 N N . LEU B 1 9 ? 12.742 28.141 57.438 1 39.22 9 LEU B N 1
ATOM 1519 C CA . LEU B 1 9 ? 12.695 28.266 55.969 1 39.22 9 LEU B CA 1
ATOM 1520 C C . LEU B 1 9 ? 13.023 26.953 55.281 1 39.22 9 LEU B C 1
ATOM 1522 O O . LEU B 1 9 ? 14.156 26.469 55.344 1 39.22 9 LEU B O 1
ATOM 1526 N N . VAL B 1 10 ? 12.109 25.922 55.312 1 40.31 10 VAL B N 1
ATOM 1527 C CA . VAL B 1 10 ? 12.18 24.734 54.469 1 40.31 10 VAL B CA 1
ATOM 1528 C C . VAL B 1 10 ? 12.453 25.125 53.031 1 40.31 10 VAL B C 1
ATOM 1530 O O . VAL B 1 10 ? 11.641 25.812 52.406 1 40.31 10 VAL B O 1
ATOM 1533 N N . LEU B 1 11 ? 13.711 25.375 52.625 1 41 11 LEU B N 1
ATOM 1534 C CA . LEU B 1 11 ? 14.188 25.422 51.25 1 41 11 LEU B CA 1
ATOM 1535 C C . LEU B 1 11 ? 13.648 24.234 50.438 1 41 11 LEU B C 1
ATOM 1537 O O . LEU B 1 11 ? 14.008 23.078 50.719 1 41 11 LEU B O 1
ATOM 1541 N N . ILE B 1 12 ? 12.352 24.25 50.094 1 41.19 12 ILE B N 1
ATOM 1542 C CA . ILE B 1 12 ? 11.836 23.312 49.094 1 41.19 12 ILE B CA 1
ATOM 1543 C C . ILE B 1 12 ? 12.742 23.312 47.875 1 41.19 12 ILE B C 1
ATOM 1545 O O . ILE B 1 12 ? 12.82 24.312 47.156 1 41.19 12 ILE B O 1
ATOM 1549 N N . LEU B 1 13 ? 13.93 22.656 47.938 1 41.31 13 LEU B N 1
ATOM 1550 C CA . LEU B 1 13 ? 14.656 22.266 46.719 1 41.31 13 LEU B CA 1
ATOM 1551 C C . LEU B 1 13 ? 13.711 21.625 45.719 1 41.31 13 LEU B C 1
ATOM 1553 O O . LEU B 1 13 ? 13.227 20.516 45.938 1 41.31 13 LEU B O 1
ATOM 1557 N N . THR B 1 14 ? 12.836 22.406 45.062 1 41.44 14 THR B N 1
ATOM 1558 C CA . THR B 1 14 ? 12.18 21.891 43.875 1 41.44 14 THR B CA 1
ATOM 1559 C C . THR B 1 14 ? 13.188 21.234 42.938 1 41.44 14 THR B C 1
ATOM 1561 O O . THR B 1 14 ? 14.102 21.891 42.438 1 41.44 14 THR B O 1
ATOM 1564 N N . THR B 1 15 ? 13.711 20.062 43.188 1 42.09 15 THR B N 1
ATOM 1565 C CA . THR B 1 15 ? 14.359 19.281 42.156 1 42.09 15 THR B CA 1
ATOM 1566 C C . THR B 1 15 ? 13.586 19.359 40.844 1 42.09 15 THR B C 1
ATOM 1568 O O . THR B 1 15 ? 12.469 18.859 40.75 1 42.09 15 THR B O 1
ATOM 1571 N N . VAL B 1 16 ? 13.695 20.406 40.094 1 42.22 16 VAL B N 1
ATOM 1572 C CA . VAL B 1 16 ? 13.336 20.297 38.688 1 42.22 16 VAL B CA 1
ATOM 1573 C C . VAL B 1 16 ? 13.914 19.016 38.094 1 42.22 16 VAL B C 1
ATOM 1575 O O . VAL B 1 16 ? 15.133 18.891 37.906 1 42.22 16 VAL B O 1
ATOM 1578 N N . ILE B 1 17 ? 13.484 17.875 38.562 1 42.41 17 ILE B N 1
ATOM 1579 C CA . ILE B 1 17 ? 13.773 16.719 37.719 1 42.41 17 ILE B CA 1
ATOM 1580 C C . ILE B 1 17 ? 13.742 17.125 36.25 1 42.41 17 ILE B C 1
ATOM 1582 O O . ILE B 1 17 ? 12.711 17.594 35.75 1 42.41 17 ILE B O 1
ATOM 1586 N N . GLY B 1 18 ? 14.82 17.547 35.75 1 39.69 18 GLY B N 1
ATOM 1587 C CA . GLY B 1 18 ? 14.922 17.578 34.312 1 39.69 18 GLY B CA 1
ATOM 1588 C C . GLY B 1 18 ? 14.203 16.422 33.625 1 39.69 18 GLY B C 1
ATOM 1589 O O . GLY B 1 18 ? 14.57 15.258 33.812 1 39.69 18 GLY B O 1
ATOM 1590 N N . LEU B 1 19 ? 12.914 16.438 33.5 1 39.16 19 LEU B N 1
ATOM 1591 C CA . LEU B 1 19 ? 12.375 15.555 32.5 1 39.16 19 LEU B CA 1
ATOM 1592 C C . LEU B 1 19 ? 13.375 15.344 31.359 1 39.16 19 LEU B C 1
ATOM 1594 O O . LEU B 1 19 ? 13.906 16.312 30.797 1 39.16 19 LEU B O 1
ATOM 1598 N N . ALA B 1 20 ? 14.242 14.477 31.484 1 39.53 20 ALA B N 1
ATOM 1599 C CA . ALA B 1 20 ? 15.047 14.023 30.359 1 39.53 20 ALA B CA 1
ATOM 1600 C C . ALA B 1 20 ? 14.273 14.156 29.047 1 39.53 20 ALA B C 1
ATOM 1602 O O . ALA B 1 20 ? 13.148 13.68 28.938 1 39.53 20 ALA B O 1
ATOM 1603 N N . ASP B 1 21 ? 14.344 15.242 28.281 1 44.44 21 ASP B N 1
ATOM 1604 C CA . ASP B 1 21 ? 13.867 15.438 26.922 1 44.44 21 ASP B CA 1
ATOM 1605 C C . ASP B 1 21 ? 14.023 14.156 26.094 1 44.44 21 ASP B C 1
ATOM 1607 O O . ASP B 1 21 ? 15.141 13.68 25.891 1 44.44 21 ASP B O 1
ATOM 1611 N N . SER B 1 22 ? 13.344 13.102 26.359 1 49.97 22 SER B N 1
ATOM 1612 C CA . SER B 1 22 ? 13.414 12.031 25.375 1 49.97 22 SER B CA 1
ATOM 1613 C C . SER B 1 22 ? 13.82 12.562 24.016 1 49.97 22 SER B C 1
ATOM 1615 O O . SER B 1 22 ? 13.383 13.633 23.594 1 49.97 22 SER B O 1
ATOM 1617 N N . PRO B 1 23 ? 15 12.18 23.609 1 55.19 23 PRO B N 1
ATOM 1618 C CA . PRO B 1 23 ? 15.5 12.719 22.344 1 55.19 23 PRO B CA 1
ATOM 1619 C C . PRO B 1 23 ? 14.398 12.859 21.297 1 55.19 23 PRO B C 1
ATOM 1621 O O . PRO B 1 23 ? 13.586 11.945 21.125 1 55.19 23 PRO B O 1
ATOM 1624 N N . GLN B 1 24 ? 13.969 14.047 21.062 1 67.44 24 GLN B N 1
ATOM 1625 C CA . GLN B 1 24 ? 13.031 14.344 19.984 1 67.44 24 GLN B CA 1
ATOM 1626 C C . GLN B 1 24 ? 13.523 13.773 18.656 1 67.44 24 GLN B C 1
ATOM 1628 O O . GLN B 1 24 ? 14.727 13.773 18.391 1 67.44 24 GLN B O 1
ATOM 1633 N N . PRO B 1 25 ? 12.656 12.977 18.047 1 77.88 25 PRO B N 1
ATOM 1634 C CA . PRO B 1 25 ? 13.062 12.422 16.75 1 77.88 25 PRO B CA 1
ATOM 1635 C C . PRO B 1 25 ? 13.602 13.492 15.805 1 77.88 25 PRO B C 1
ATOM 1637 O O . PRO B 1 25 ? 13.195 14.656 15.891 1 77.88 25 PRO B O 1
ATOM 1640 N N . ASN B 1 26 ? 14.656 13.117 15.195 1 89.81 26 ASN B N 1
ATOM 1641 C CA . ASN B 1 26 ? 15.133 13.945 14.094 1 89.81 26 ASN B CA 1
ATOM 1642 C C . ASN B 1 26 ? 14.07 14.117 13.016 1 89.81 26 ASN B C 1
ATOM 1644 O O . ASN B 1 26 ? 13.703 13.156 12.328 1 89.81 26 ASN B O 1
ATOM 1648 N N . ILE B 1 27 ? 13.602 15.305 12.867 1 91.69 27 ILE B N 1
ATOM 1649 C CA . ILE B 1 27 ? 12.445 15.609 12.023 1 91.69 27 ILE B CA 1
ATOM 1650 C C . ILE B 1 27 ? 12.773 15.281 10.57 1 91.69 27 ILE B C 1
ATOM 1652 O O . ILE B 1 27 ? 11.922 14.766 9.836 1 91.69 27 ILE B O 1
ATOM 1656 N N . ALA B 1 28 ? 13.977 15.578 10.148 1 91.31 28 ALA B N 1
ATOM 1657 C CA . ALA B 1 28 ? 14.375 15.266 8.781 1 91.31 28 ALA B CA 1
ATOM 1658 C C . ALA B 1 28 ? 14.281 13.773 8.508 1 91.31 28 ALA B C 1
ATOM 1660 O O . ALA B 1 28 ? 13.82 13.352 7.449 1 91.31 28 ALA B O 1
ATOM 1661 N N . ASN B 1 29 ? 14.742 13.031 9.469 1 93.44 29 ASN B N 1
ATOM 1662 C CA . ASN B 1 29 ? 14.656 11.586 9.352 1 93.44 29 ASN B CA 1
ATOM 1663 C C . ASN B 1 29 ? 13.211 11.102 9.375 1 93.44 29 ASN B C 1
ATOM 1665 O O . ASN B 1 29 ? 12.844 10.195 8.625 1 93.44 29 ASN B O 1
ATOM 1669 N N . LEU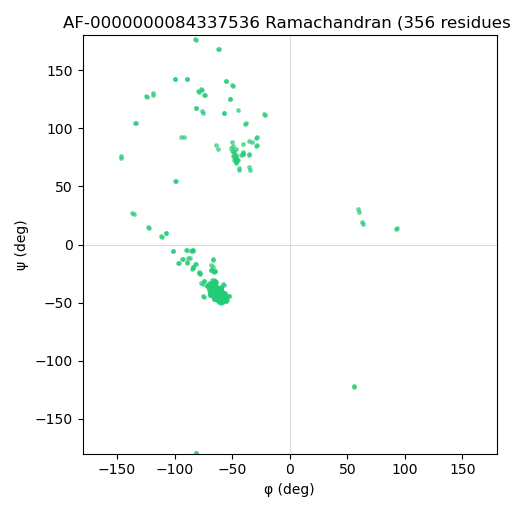 B 1 30 ? 12.398 11.711 10.211 1 94.69 30 LEU B N 1
ATOM 1670 C CA . LEU B 1 30 ? 10.984 11.359 10.297 1 94.69 30 LEU B CA 1
ATOM 1671 C C . LEU B 1 30 ? 10.273 11.641 8.977 1 94.69 30 LEU B C 1
ATOM 1673 O O . LEU B 1 30 ? 9.461 10.836 8.516 1 94.69 30 LEU B O 1
ATOM 1677 N N . ARG B 1 31 ? 10.633 12.734 8.352 1 95.06 31 ARG B N 1
ATOM 1678 C CA . ARG B 1 31 ? 10.07 13.07 7.047 1 95.06 31 ARG B CA 1
ATOM 1679 C C . ARG B 1 31 ? 10.406 12 6.016 1 95.06 31 ARG B C 1
ATOM 1681 O O . ARG B 1 31 ? 9.531 11.539 5.281 1 95.06 31 ARG B O 1
ATOM 1688 N N . LYS B 1 32 ? 11.617 11.641 6.031 1 94.5 32 LYS B N 1
ATOM 1689 C CA . LYS B 1 32 ? 12.078 10.625 5.086 1 94.5 32 LYS B CA 1
ATOM 1690 C C . LYS B 1 32 ? 11.383 9.289 5.328 1 94.5 32 LYS B C 1
ATOM 1692 O O . LYS B 1 32 ? 10.945 8.633 4.379 1 94.5 32 LYS B O 1
ATOM 1697 N N . GLN B 1 33 ? 11.281 8.914 6.547 1 95.44 33 GLN B N 1
ATOM 1698 C CA . GLN B 1 33 ? 10.656 7.645 6.895 1 95.44 33 GLN B CA 1
ATOM 1699 C C . GLN B 1 33 ? 9.1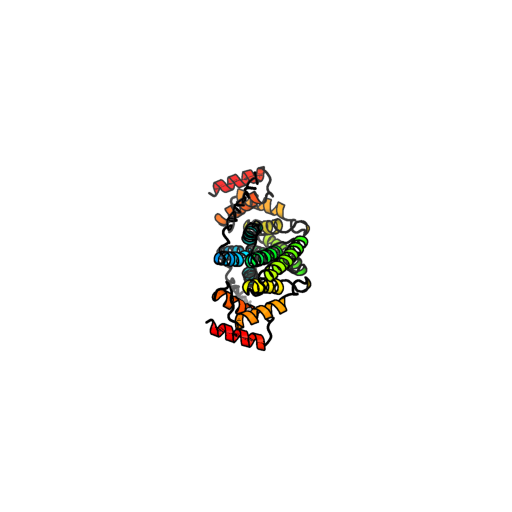72 7.648 6.551 1 95.44 33 GLN B C 1
ATOM 1701 O O . GLN B 1 33 ? 8.617 6.633 6.125 1 95.44 33 GLN B O 1
ATOM 1706 N N . LEU B 1 34 ? 8.508 8.773 6.727 1 96.25 34 LEU B N 1
ATOM 1707 C CA . LEU B 1 34 ? 7.094 8.867 6.387 1 96.25 34 LEU B CA 1
ATOM 1708 C C . LEU B 1 34 ? 6.883 8.695 4.887 1 96.25 34 LEU B C 1
ATOM 1710 O O . LEU B 1 34 ? 5.949 8.016 4.461 1 96.25 34 LEU B O 1
ATOM 1714 N N . MET B 1 35 ? 7.773 9.242 4.129 1 92.88 35 MET B N 1
ATOM 1715 C CA . MET B 1 35 ? 7.684 9.109 2.678 1 92.88 35 MET B CA 1
ATOM 1716 C C . MET B 1 35 ? 7.809 7.645 2.264 1 92.88 35 MET B C 1
ATOM 1718 O O . MET B 1 35 ? 7.086 7.18 1.38 1 92.88 35 MET B O 1
ATOM 1722 N N . GLN B 1 36 ? 8.648 6.957 2.945 1 92.5 36 GLN B N 1
ATOM 1723 C CA . GLN B 1 36 ? 8.812 5.531 2.676 1 92.5 36 GLN B CA 1
ATOM 1724 C C . GLN B 1 36 ? 7.598 4.742 3.156 1 92.5 36 GLN B C 1
ATOM 1726 O O . GLN B 1 36 ? 7.188 3.771 2.512 1 92.5 36 GLN B O 1
ATOM 1731 N N . ALA B 1 37 ? 7.023 5.148 4.242 1 95.44 37 ALA B N 1
ATOM 1732 C CA . ALA B 1 37 ? 5.906 4.449 4.879 1 95.44 37 ALA B CA 1
ATOM 1733 C C . ALA B 1 37 ? 4.664 4.484 3.994 1 95.44 37 ALA B C 1
ATOM 1735 O O . ALA B 1 37 ? 3.818 3.592 4.066 1 95.44 37 ALA B O 1
ATOM 1736 N N . ILE B 1 38 ? 4.598 5.445 3.125 1 92.31 38 ILE B N 1
ATOM 1737 C CA . ILE B 1 38 ? 3.428 5.621 2.271 1 92.31 38 ILE B CA 1
ATOM 1738 C C . ILE B 1 38 ? 3.18 4.348 1.468 1 92.31 38 ILE B C 1
ATOM 1740 O O . ILE B 1 38 ? 2.033 3.916 1.313 1 92.31 38 ILE B O 1
ATOM 1744 N N 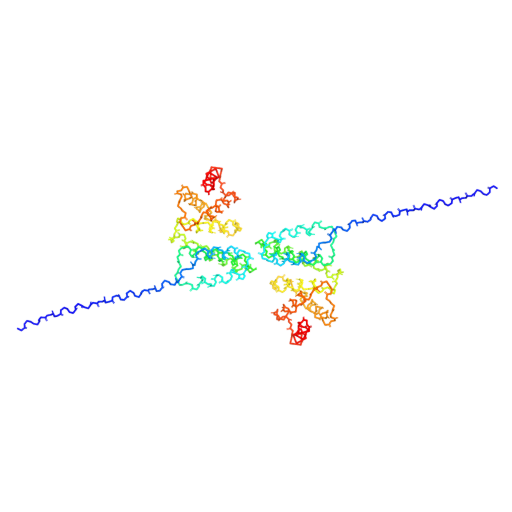. ASP B 1 39 ? 4.281 3.746 1.135 1 87.75 39 ASP B N 1
ATOM 1745 C CA . ASP B 1 39 ? 4.082 2.574 0.288 1 87.75 39 ASP B CA 1
ATOM 1746 C C . ASP B 1 39 ? 4.68 1.325 0.93 1 87.75 39 ASP B C 1
ATOM 1748 O O . ASP B 1 39 ? 4.883 0.312 0.259 1 87.75 39 ASP B O 1
ATOM 1752 N N . ARG B 1 40 ? 5 1.378 2.141 1 90.31 40 ARG B N 1
ATOM 1753 C CA . ARG B 1 40 ? 5.609 0.236 2.812 1 90.31 40 ARG B CA 1
ATOM 1754 C C . ARG B 1 40 ? 4.945 -0.025 4.16 1 90.31 40 ARG B C 1
ATOM 1756 O O . ARG B 1 40 ? 5.293 0.603 5.164 1 90.31 40 ARG B O 1
ATOM 1763 N N . LYS B 1 41 ? 4.152 -1.036 4.195 1 91.38 41 LYS B N 1
ATOM 1764 C CA . LYS B 1 41 ? 3.395 -1.387 5.395 1 91.38 41 LYS B CA 1
ATOM 1765 C C . LYS B 1 41 ? 4.32 -1.628 6.582 1 91.38 41 LYS B C 1
ATOM 1767 O O . LYS B 1 41 ? 4.035 -1.185 7.695 1 91.38 41 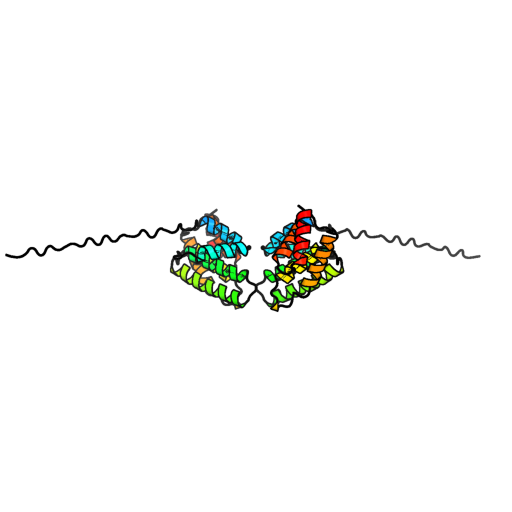LYS B O 1
ATOM 1772 N N . GLN B 1 42 ? 5.441 -2.322 6.391 1 92.31 42 GLN B N 1
ATOM 1773 C CA . GLN B 1 42 ? 6.355 -2.648 7.48 1 92.31 42 GLN B CA 1
ATOM 1774 C C . GLN B 1 42 ? 6.949 -1.386 8.094 1 92.31 42 GLN B C 1
ATOM 1776 O O . GLN B 1 42 ? 7.094 -1.294 9.32 1 92.31 42 GLN B O 1
ATOM 1781 N N . THR B 1 43 ? 7.266 -0.508 7.199 1 95 43 THR B N 1
ATOM 1782 C CA . THR B 1 43 ? 7.789 0.762 7.688 1 95 43 THR B CA 1
ATOM 1783 C C . THR B 1 43 ? 6.723 1.526 8.461 1 95 43 THR B C 1
ATOM 1785 O O . THR B 1 43 ? 7.004 2.09 9.523 1 95 43 THR B O 1
ATOM 1788 N N . THR B 1 44 ? 5.508 1.533 7.938 1 97.56 44 THR B N 1
ATOM 1789 C CA . THR B 1 44 ? 4.391 2.152 8.641 1 97.56 44 THR B CA 1
ATOM 1790 C C . THR B 1 44 ? 4.234 1.555 10.039 1 97.56 44 THR B C 1
ATOM 1792 O O . THR B 1 44 ? 4.152 2.285 11.031 1 97.56 44 THR B O 1
ATOM 1795 N N . ASP B 1 45 ? 4.316 0.278 10.133 1 96.88 45 ASP B N 1
ATOM 1796 C CA . ASP B 1 45 ? 4.133 -0.411 11.406 1 96.88 45 ASP B CA 1
ATOM 1797 C C . ASP B 1 45 ? 5.234 -0.045 12.398 1 96.88 45 ASP B C 1
ATOM 1799 O O . ASP B 1 45 ? 4.957 0.252 13.562 1 96.88 45 ASP B O 1
ATOM 1803 N N . SER B 1 46 ? 6.453 -0.074 11.859 1 97 46 SER B N 1
ATOM 1804 C CA . SER B 1 46 ? 7.586 0.211 12.734 1 97 46 SER B CA 1
ATOM 1805 C C . SER B 1 46 ? 7.543 1.646 13.242 1 97 46 SER B C 1
ATOM 1807 O O . SER B 1 46 ? 7.738 1.892 14.438 1 97 46 SER B O 1
ATOM 1809 N N . LEU B 1 47 ? 7.27 2.564 12.398 1 97.5 47 LEU B N 1
ATOM 1810 C CA . LEU B 1 47 ? 7.215 3.973 12.773 1 97.5 47 LEU B CA 1
ATOM 1811 C C . LEU B 1 47 ? 6.031 4.242 13.703 1 97.5 47 LEU B C 1
ATOM 1813 O O . LEU B 1 47 ? 6.152 5.004 14.664 1 97.5 47 LEU B O 1
ATOM 1817 N N . TYR B 1 48 ? 4.934 3.672 13.398 1 98.38 48 TYR B N 1
ATOM 1818 C CA . TYR B 1 48 ? 3.738 3.799 14.227 1 98.38 48 TYR B CA 1
ATOM 1819 C C . TYR B 1 48 ? 4.012 3.344 15.656 1 98.38 48 TYR B C 1
ATOM 1821 O O . TYR B 1 48 ? 3.637 4.023 16.609 1 98.38 48 TYR B O 1
ATOM 1829 N N . GLN B 1 49 ? 4.699 2.264 15.781 1 97.38 49 GLN B N 1
ATOM 1830 C CA . GLN B 1 49 ? 5.039 1.744 17.109 1 97.38 49 GLN B CA 1
ATOM 1831 C C . GLN B 1 49 ? 6.039 2.652 17.812 1 97.38 49 GLN B C 1
ATOM 1833 O O . GLN B 1 49 ? 5.898 2.93 19 1 97.38 49 GLN B O 1
ATOM 1838 N N . SER B 1 50 ? 7.004 3.092 17.031 1 95.69 50 SER B N 1
ATOM 1839 C CA . SER B 1 50 ? 8.039 3.941 17.609 1 95.69 50 SER B CA 1
ATOM 1840 C C . SER B 1 50 ? 7.453 5.238 18.156 1 95.69 50 SER B C 1
ATOM 1842 O O . SER B 1 50 ? 7.684 5.598 19.312 1 95.69 50 SER B O 1
ATOM 1844 N N . LEU B 1 51 ? 6.629 5.945 17.422 1 96.69 51 LEU B N 1
ATOM 1845 C CA . LEU B 1 51 ? 6.051 7.211 17.859 1 96.69 51 LEU B CA 1
ATOM 1846 C C . LEU B 1 51 ? 4.953 6.98 18.891 1 96.69 51 LEU B C 1
ATOM 1848 O O . LEU B 1 51 ? 4.734 7.816 19.766 1 96.69 51 LEU B O 1
ATOM 1852 N N . GLY B 1 52 ? 4.293 5.875 18.75 1 96.25 52 GLY B N 1
ATOM 1853 C CA . GLY B 1 52 ? 3.219 5.539 19.672 1 96.25 52 GLY B CA 1
ATOM 1854 C C . GLY B 1 52 ? 3.699 5.309 21.094 1 96.25 52 GLY B C 1
ATOM 1855 O O . GLY B 1 52 ? 2.924 5.426 22.047 1 96.25 52 GLY B O 1
ATOM 1856 N N . SER B 1 53 ? 4.922 4.996 21.25 1 95 53 SER B N 1
ATOM 1857 C CA . SER B 1 53 ? 5.473 4.684 22.562 1 95 53 SER B CA 1
ATOM 1858 C C . SER B 1 53 ? 5.914 5.945 23.297 1 95 53 SER B C 1
ATOM 1860 O O . SER B 1 53 ? 6.219 5.906 24.484 1 95 53 SER B O 1
ATOM 1862 N N . MET B 1 54 ? 5.832 7.035 22.625 1 94.31 54 MET B N 1
ATOM 1863 C CA . MET B 1 54 ? 6.211 8.297 23.25 1 94.31 54 MET B CA 1
ATOM 1864 C C . MET B 1 54 ? 5.125 8.781 24.203 1 94.31 54 MET B C 1
ATOM 1866 O O . MET B 1 54 ? 3.943 8.789 23.844 1 94.31 54 MET B O 1
ATOM 1870 N N . GLU B 1 55 ? 5.477 9.164 25.344 1 89.88 55 GLU B N 1
ATOM 1871 C CA . GLU B 1 55 ? 4.523 9.625 26.344 1 89.88 55 GLU B CA 1
ATOM 1872 C C . GLU B 1 55 ? 4.004 11.023 26.031 1 89.88 55 GLU B C 1
ATOM 1874 O O . GLU B 1 55 ? 2.818 11.305 26.219 1 89.88 55 GLU B O 1
ATOM 1879 N N . GLN B 1 56 ? 4.91 11.898 25.656 1 92.94 56 GLN B N 1
ATOM 1880 C CA . GLN B 1 56 ? 4.555 13.258 25.266 1 92.94 56 GLN B CA 1
ATOM 1881 C C . GLN B 1 56 ? 4.949 13.531 23.828 1 92.94 56 GLN B C 1
ATOM 1883 O O . GLN B 1 56 ? 6.078 13.242 23.406 1 92.94 56 GLN B O 1
ATOM 1888 N N . ARG B 1 57 ? 3.928 14.047 23.078 1 95.12 57 ARG B N 1
ATOM 1889 C CA . ARG B 1 57 ? 4.176 14.359 21.688 1 95.12 57 ARG B CA 1
ATOM 1890 C C . ARG B 1 57 ? 3.842 15.812 21.375 1 95.12 57 ARG B C 1
ATOM 1892 O O . ARG B 1 57 ? 2.826 16.328 21.844 1 95.12 57 ARG B O 1
ATOM 1899 N N . SER B 1 58 ? 4.848 16.453 20.781 1 96.38 58 SER B N 1
ATOM 1900 C CA . SER B 1 58 ? 4.562 17.781 20.281 1 96.38 58 SER B CA 1
ATOM 1901 C C . SER B 1 58 ? 3.479 17.766 19.219 1 96.38 58 SER B C 1
ATOM 1903 O O . SER B 1 58 ? 3.08 16.688 18.75 1 96.38 58 SER B O 1
ATOM 1905 N N . GLY B 1 59 ? 2.941 18.906 18.828 1 97.44 59 GLY B N 1
ATOM 1906 C CA . GLY B 1 59 ? 1.992 19 17.734 1 97.44 59 GLY B CA 1
ATOM 1907 C C . GLY B 1 59 ? 2.494 18.359 16.453 1 97.44 59 GLY B C 1
ATOM 1908 O O . GLY B 1 59 ? 1.771 17.594 15.82 1 97.44 59 GLY B O 1
ATOM 1909 N N . LEU B 1 60 ? 3.742 18.656 16.172 1 97.44 60 LEU B N 1
ATOM 1910 C CA . LEU B 1 60 ? 4.324 18.125 14.945 1 97.44 60 LEU B CA 1
ATOM 1911 C C . LEU B 1 60 ? 4.422 16.609 15 1 97.44 60 LEU B C 1
ATOM 1913 O O . LEU B 1 60 ? 4.078 15.93 14.023 1 97.44 60 LEU B O 1
ATOM 1917 N N . ILE B 1 61 ? 4.859 16.047 16.109 1 97.38 61 ILE B N 1
ATOM 1918 C CA . ILE B 1 61 ? 4.965 14.602 16.234 1 97.38 61 ILE B CA 1
ATOM 1919 C C . ILE B 1 61 ? 3.57 13.977 16.188 1 97.38 61 ILE B C 1
ATOM 1921 O O . ILE B 1 61 ? 3.379 12.922 15.578 1 97.38 61 ILE B O 1
ATOM 1925 N N . ASN B 1 62 ? 2.572 14.625 16.766 1 98.25 62 ASN B N 1
ATOM 1926 C CA . ASN B 1 62 ? 1.197 14.156 16.625 1 98.25 62 ASN B CA 1
ATOM 1927 C C . ASN B 1 62 ? 0.717 14.234 15.18 1 98.25 62 ASN B C 1
ATOM 1929 O O . ASN B 1 62 ? -0.071 13.398 14.742 1 98.25 62 ASN B O 1
ATOM 1933 N N . GLY B 1 63 ? 1.159 15.242 14.453 1 98.38 63 GLY B N 1
ATOM 1934 C CA . GLY B 1 63 ? 0.882 15.273 13.031 1 98.38 63 GLY B CA 1
ATOM 1935 C C . GLY B 1 63 ? 1.363 14.031 12.305 1 98.38 63 GLY B C 1
ATOM 1936 O O . GLY B 1 63 ? 0.611 13.422 11.539 1 98.38 63 GLY B O 1
ATOM 1937 N N . TYR B 1 64 ? 2.602 13.633 12.617 1 98.19 64 TYR B N 1
ATOM 1938 C CA . TYR B 1 64 ? 3.168 12.43 12.023 1 98.19 64 TYR B CA 1
ATOM 1939 C C . TYR B 1 64 ? 2.41 11.188 12.492 1 98.19 64 TYR B C 1
ATOM 1941 O O . TYR B 1 64 ? 2.182 10.266 11.703 1 98.19 64 TYR B O 1
ATOM 1949 N N . MET B 1 65 ? 2.01 11.156 13.727 1 98.5 65 MET B N 1
ATOM 1950 C CA . MET B 1 65 ? 1.236 10.031 14.242 1 98.5 65 MET B CA 1
ATOM 1951 C C . MET B 1 65 ? -0.094 9.898 13.508 1 98.5 65 MET B C 1
ATOM 1953 O O . MET B 1 65 ? -0.492 8.797 13.125 1 98.5 65 MET B O 1
ATOM 1957 N N . GLY B 1 66 ? -0.772 11.023 13.312 1 98.75 66 GLY B N 1
ATOM 1958 C CA . GLY B 1 66 ? -2.008 11.008 12.547 1 98.75 66 GLY B CA 1
ATOM 1959 C C . GLY B 1 66 ? -1.826 10.477 11.141 1 98.75 66 GLY B C 1
ATOM 1960 O O . GLY B 1 66 ? -2.637 9.68 10.656 1 98.75 66 GLY B O 1
ATOM 1961 N N . ALA B 1 67 ? -0.757 10.891 10.469 1 98.69 67 ALA B N 1
ATOM 1962 C CA . ALA B 1 67 ? -0.453 10.414 9.125 1 98.69 67 ALA B CA 1
ATOM 1963 C C . ALA B 1 67 ? -0.221 8.906 9.109 1 98.69 67 ALA B C 1
ATOM 1965 O O . ALA B 1 67 ? -0.689 8.211 8.211 1 98.69 67 ALA B O 1
ATOM 1966 N N . LEU B 1 68 ? 0.483 8.453 10.141 1 98.75 68 LEU B N 1
ATOM 1967 C CA . LEU B 1 68 ? 0.773 7.023 10.227 1 98.75 68 LEU B CA 1
ATOM 1968 C C . LEU B 1 68 ? -0.499 6.223 10.484 1 98.75 68 LEU B C 1
ATOM 1970 O O . LEU B 1 68 ? -0.667 5.121 9.953 1 98.75 68 LEU B O 1
ATOM 1974 N N . GLU B 1 69 ? -1.382 6.734 11.273 1 98.75 69 GLU B N 1
ATOM 1975 C CA . GLU B 1 69 ? -2.672 6.09 11.492 1 98.75 69 GLU B CA 1
ATOM 1976 C C . GLU B 1 69 ? -3.469 5.996 10.195 1 98.75 69 GLU B C 1
ATOM 1978 O O . GLU B 1 69 ? -4.082 4.965 9.906 1 98.75 69 GLU B O 1
ATOM 1983 N N . ALA B 1 70 ? -3.424 7.047 9.43 1 98.38 70 ALA B N 1
ATOM 1984 C CA . ALA B 1 70 ? -4.082 7.027 8.125 1 98.38 70 ALA B CA 1
ATOM 1985 C C . ALA B 1 70 ? -3.449 5.988 7.203 1 98.38 70 ALA B C 1
ATOM 1987 O O . ALA B 1 70 ? -4.148 5.305 6.453 1 98.38 70 ALA B O 1
ATOM 1988 N N . LEU B 1 71 ? -2.145 5.875 7.328 1 97.25 71 LEU B N 1
ATOM 1989 C CA . LEU B 1 71 ? -1.456 4.887 6.508 1 97.25 71 LEU B CA 1
ATOM 1990 C C . LEU B 1 71 ? -1.779 3.471 6.977 1 97.25 71 LEU B C 1
ATOM 1992 O O . LEU B 1 71 ? -1.879 2.551 6.16 1 97.25 71 LEU B O 1
ATOM 1996 N N . LYS B 1 72 ? -1.947 3.273 8.305 1 97.38 72 LYS B N 1
ATOM 1997 C CA . LYS B 1 72 ? -2.436 1.988 8.797 1 97.38 72 LYS B CA 1
ATOM 1998 C C . LYS B 1 72 ? -3.777 1.631 8.156 1 97.38 72 LYS B C 1
ATOM 2000 O O . LYS B 1 72 ? -4.004 0.478 7.785 1 97.38 72 LYS B O 1
ATOM 2005 N N . ALA B 1 73 ? -4.609 2.607 8.055 1 96.19 73 ALA B N 1
ATOM 2006 C CA . ALA B 1 73 ? -5.902 2.402 7.41 1 96.19 73 ALA B CA 1
ATOM 2007 C C . ALA B 1 73 ? -5.73 2.027 5.938 1 96.19 73 ALA B C 1
ATOM 2009 O O . ALA B 1 73 ? -6.395 1.117 5.441 1 96.19 73 ALA B O 1
ATOM 2010 N N . LYS B 1 74 ? -4.824 2.711 5.34 1 93.06 74 LYS B N 1
ATOM 2011 C CA . LYS B 1 74 ? -4.551 2.441 3.932 1 93.06 74 LYS B CA 1
ATOM 2012 C C . LYS B 1 74 ? -4.102 0.998 3.729 1 93.06 74 LYS B C 1
ATOM 2014 O O . LYS B 1 74 ? -4.516 0.341 2.771 1 93.06 74 LYS B O 1
ATOM 2019 N N . HIS B 1 75 ? -3.316 0.47 4.652 1 91.88 75 HIS B N 1
ATOM 2020 C CA . HIS B 1 75 ? -2.617 -0.789 4.43 1 91.88 75 HIS B CA 1
ATOM 2021 C C . HIS B 1 75 ? -3.428 -1.971 4.949 1 91.88 75 HIS B C 1
ATOM 2023 O O . HIS B 1 75 ? -3.133 -3.123 4.625 1 91.88 75 HIS B O 1
ATOM 2029 N N . THR B 1 76 ? -4.473 -1.735 5.727 1 91.31 76 THR B N 1
ATOM 2030 C CA . THR B 1 76 ? -5.227 -2.852 6.289 1 91.31 76 THR B CA 1
ATOM 2031 C C . THR B 1 76 ? -6.348 -3.275 5.348 1 91.31 76 THR B C 1
ATOM 2033 O O . THR B 1 76 ? -6.977 -2.434 4.703 1 91.31 76 THR B O 1
ATOM 2036 N N . TRP B 1 77 ? -6.602 -4.621 5.25 1 86.5 77 TRP B N 1
ATOM 2037 C CA . TRP B 1 77 ? -7.699 -5.195 4.477 1 86.5 77 TRP B CA 1
ATOM 2038 C C . TRP B 1 77 ? -8.992 -5.195 5.289 1 86.5 77 TRP B C 1
ATOM 2040 O O . TRP B 1 77 ? -10.086 -5.281 4.723 1 86.5 77 TRP B O 1
ATOM 2050 N N . ASN B 1 78 ? -8.977 -5.094 6.57 1 87 78 ASN B N 1
ATOM 2051 C CA . ASN B 1 78 ? -10.125 -5.164 7.469 1 87 78 ASN B CA 1
ATOM 2052 C C . ASN B 1 78 ? -10.859 -3.83 7.539 1 87 78 ASN B C 1
ATOM 2054 O O . ASN B 1 78 ? -10.297 -2.828 7.992 1 87 78 ASN B O 1
ATOM 2058 N N . PRO B 1 79 ? -12.133 -3.852 7.094 1 86.75 79 PRO B N 1
ATOM 2059 C CA . PRO B 1 79 ? -12.883 -2.596 7.105 1 86.75 79 PRO B CA 1
ATOM 2060 C C . PRO B 1 79 ? -13.016 -1.995 8.5 1 86.75 79 PRO B C 1
ATOM 2062 O O . PRO B 1 79 ? -13.008 -0.771 8.656 1 86.75 79 PRO B O 1
ATOM 2065 N N . TYR B 1 80 ? -13.164 -2.85 9.469 1 92.12 80 TYR B N 1
ATOM 2066 C CA . TYR B 1 80 ? -13.281 -2.357 10.836 1 92.12 80 TYR B CA 1
ATOM 2067 C C . TYR B 1 80 ? -12.047 -1.562 11.234 1 92.12 80 TYR B C 1
ATOM 2069 O O . TYR B 1 80 ? -12.156 -0.439 11.734 1 92.12 80 TYR B O 1
ATOM 2077 N N . TYR B 1 81 ? -10.891 -2.158 11 1 94.38 81 TYR B N 1
ATOM 2078 C CA . TYR B 1 81 ? -9.648 -1.482 11.375 1 94.38 81 TYR B CA 1
ATOM 2079 C C . TYR B 1 81 ? -9.398 -0.268 10.484 1 94.38 81 TYR B C 1
ATOM 2081 O O . TYR B 1 81 ? -8.82 0.723 10.93 1 94.38 81 TYR B O 1
ATOM 2089 N N . LYS B 1 82 ? -9.758 -0.298 9.273 1 93.19 82 LYS B N 1
ATOM 2090 C CA . LYS B 1 82 ? -9.648 0.861 8.398 1 93.19 82 LYS B CA 1
ATOM 2091 C C . LYS B 1 82 ? -10.367 2.072 8.984 1 93.19 82 LYS B C 1
ATOM 2093 O O . LYS B 1 82 ? -9.773 3.145 9.125 1 93.19 82 LYS B O 1
ATOM 2098 N N . ILE B 1 83 ? -11.586 1.861 9.414 1 94.69 83 ILE B N 1
ATOM 2099 C CA . ILE B 1 83 ? -12.391 2.938 9.984 1 94.69 83 ILE B CA 1
ATOM 2100 C C . ILE B 1 83 ? -11.812 3.354 11.336 1 94.69 83 ILE B C 1
ATOM 2102 O O . ILE B 1 83 ? -11.703 4.547 11.625 1 94.69 83 ILE B O 1
ATOM 2106 N N . LYS B 1 84 ? -11.43 2.395 12.07 1 97.69 84 LYS B N 1
ATOM 2107 C CA . LYS B 1 84 ? -10.844 2.688 13.375 1 97.69 84 LYS B CA 1
ATOM 2108 C C . LYS B 1 84 ? -9.617 3.582 13.242 1 97.69 84 LYS B C 1
ATOM 2110 O O . LYS B 1 84 ? -9.508 4.605 13.922 1 97.69 84 LYS B O 1
ATOM 2115 N N . TYR B 1 85 ? -8.727 3.188 12.336 1 98.19 85 TYR B N 1
ATOM 2116 C CA . TYR B 1 85 ? -7.484 3.938 12.188 1 98.19 85 TYR B CA 1
ATOM 2117 C C . TYR B 1 85 ? -7.754 5.32 11.602 1 98.19 85 TYR B C 1
ATOM 2119 O O . TYR B 1 85 ? -7.062 6.285 11.938 1 98.19 85 TYR B O 1
ATOM 2127 N N . LEU B 1 86 ? -8.711 5.465 10.766 1 97.88 86 LEU B N 1
ATOM 2128 C CA . LEU B 1 86 ? -9.062 6.773 10.227 1 97.88 86 LEU B CA 1
ATOM 2129 C C . LEU B 1 86 ? -9.641 7.672 11.32 1 97.88 86 LEU B C 1
ATOM 2131 O O . LEU B 1 86 ? -9.328 8.867 11.375 1 97.88 86 LEU B O 1
ATOM 2135 N N . ASN B 1 87 ? -10.453 7.055 12.148 1 98.25 87 ASN B N 1
ATOM 2136 C CA . ASN B 1 87 ? -10.977 7.801 13.289 1 98.25 87 ASN B CA 1
ATOM 2137 C C . ASN B 1 87 ? -9.852 8.242 14.227 1 98.25 87 ASN B C 1
ATOM 2139 O O . ASN B 1 87 ? -9.852 9.375 14.703 1 98.25 87 ASN B O 1
ATOM 2143 N N . ASP B 1 88 ? -8.977 7.332 14.461 1 98.62 88 ASP B N 1
ATOM 2144 C CA . ASP B 1 88 ? -7.82 7.684 15.273 1 98.62 88 ASP B CA 1
ATOM 2145 C C . ASP B 1 88 ? -7.047 8.844 14.656 1 98.62 88 ASP B C 1
ATOM 2147 O O . ASP B 1 88 ? -6.676 9.789 15.359 1 98.62 88 ASP B O 1
ATOM 2151 N N . ALA B 1 89 ? -6.828 8.758 13.359 1 98.75 89 ALA B N 1
ATOM 2152 C CA . ALA B 1 89 ? -6.098 9.805 12.641 1 98.75 89 ALA B CA 1
ATOM 2153 C C . ALA B 1 89 ? -6.781 11.156 12.797 1 98.75 89 ALA B C 1
ATOM 2155 O O . ALA B 1 89 ? -6.125 12.164 13.07 1 98.75 89 ALA B O 1
ATOM 2156 N N . GLU B 1 90 ? -8.055 11.164 12.648 1 98.19 90 GLU B N 1
ATOM 2157 C CA . GLU B 1 90 ? -8.812 12.406 12.781 1 98.19 90 GLU B CA 1
ATOM 2158 C C . GLU B 1 90 ? -8.609 13.031 14.156 1 98.19 90 GLU B C 1
ATOM 2160 O O . GLU B 1 90 ? -8.359 14.234 14.273 1 98.19 90 GLU B O 1
ATOM 2165 N N . GLY B 1 91 ? -8.719 12.219 15.133 1 98.44 91 GLY B N 1
ATOM 2166 C CA . GLY B 1 91 ? -8.508 12.711 16.484 1 98.44 91 GLY B CA 1
ATOM 2167 C C . GLY B 1 91 ? -7.102 13.211 16.734 1 98.44 91 GLY B C 1
ATOM 2168 O O . GLY B 1 91 ? -6.906 14.273 17.328 1 98.44 91 GLY B O 1
ATOM 2169 N N . THR B 1 92 ? -6.148 12.516 16.281 1 98.69 92 THR B N 1
ATOM 2170 C CA . THR B 1 92 ? -4.746 12.859 16.484 1 98.69 92 THR B CA 1
ATOM 2171 C C . THR B 1 92 ? -4.391 14.141 15.734 1 98.69 92 THR B C 1
ATOM 2173 O O . THR B 1 92 ? -3.664 14.992 16.25 1 98.69 92 THR B O 1
ATOM 2176 N N . PHE B 1 93 ? -4.93 14.312 14.539 1 98.81 93 PHE B N 1
ATOM 2177 C CA . PHE B 1 93 ? -4.711 15.547 13.797 1 98.81 93 PHE B CA 1
ATOM 2178 C C . PHE B 1 93 ? -5.352 16.734 14.5 1 98.81 93 PHE B C 1
ATOM 2180 O O . PHE B 1 93 ? -4.793 17.828 14.516 1 98.81 93 PHE B O 1
ATOM 2187 N N . LYS B 1 94 ? -6.559 16.484 15.055 1 98.69 94 LYS B N 1
ATOM 2188 C CA . LYS B 1 94 ? -7.195 17.547 15.82 1 98.69 94 LYS B CA 1
ATOM 2189 C C . LYS B 1 94 ? -6.297 18.016 16.969 1 98.69 94 LYS B C 1
ATOM 2191 O O . LYS B 1 94 ? -6.145 19.219 17.188 1 98.69 94 LYS B O 1
ATOM 2196 N N . GLN B 1 95 ? -5.715 17.125 17.625 1 98.56 95 GLN B N 1
ATOM 2197 C CA . GLN B 1 95 ? -4.789 17.438 18.703 1 98.56 95 GLN B CA 1
ATOM 2198 C C . GLN B 1 95 ? -3.559 18.172 18.172 1 98.56 95 GLN B C 1
ATOM 2200 O O . GLN B 1 95 ? -3.127 19.172 18.734 1 98.56 95 GLN B O 1
ATOM 2205 N N . ALA B 1 96 ? -2.996 17.672 17.109 1 98.62 96 ALA B N 1
ATOM 2206 C CA . ALA B 1 96 ? -1.804 18.266 16.516 1 98.62 96 ALA B CA 1
ATOM 2207 C C . ALA B 1 96 ? -2.051 19.719 16.125 1 98.62 96 ALA B C 1
ATOM 2209 O O . ALA B 1 96 ? -1.253 20.594 16.453 1 98.62 96 ALA B O 1
ATOM 2210 N N . VAL B 1 97 ? -3.189 19.969 15.5 1 98.69 97 VAL B N 1
ATOM 2211 C CA . VAL B 1 97 ? -3.535 21.312 15.039 1 98.69 97 VAL B CA 1
ATOM 2212 C C . VAL B 1 97 ? -3.791 22.219 16.234 1 98.69 97 VAL B C 1
ATOM 2214 O O . VAL B 1 97 ? -3.408 23.391 16.219 1 98.69 97 VAL B O 1
ATOM 2217 N N . SER B 1 98 ? -4.398 21.688 17.25 1 98.62 98 SER B N 1
ATOM 2218 C CA . SER B 1 98 ? -4.637 22.469 18.453 1 98.62 98 SER B CA 1
ATOM 2219 C C . SER B 1 98 ? -3.324 22.875 19.109 1 98.62 98 SER B C 1
ATOM 2221 O O . SER B 1 98 ? -3.209 23.984 19.641 1 98.62 98 SER B O 1
ATOM 2223 N N . GLN B 1 99 ? -2.354 22.062 19.078 1 98.06 99 GLN B N 1
ATOM 2224 C CA . GLN B 1 99 ? -1.068 22.312 19.734 1 98.06 99 GLN B CA 1
ATOM 2225 C C . GLN B 1 99 ? -0.226 23.297 18.938 1 98.06 99 GLN B C 1
ATOM 2227 O O . GLN B 1 99 ? 0.579 24.031 19.5 1 98.06 99 GLN B O 1
ATOM 2232 N N . ASP B 1 100 ? -0.371 23.25 17.609 1 97.88 100 ASP B N 1
ATOM 2233 C CA . ASP B 1 100 ? 0.415 24.094 16.719 1 97.88 100 ASP B CA 1
ATOM 2234 C C . ASP B 1 100 ? -0.389 24.5 15.484 1 97.88 100 ASP B C 1
ATOM 2236 O O . ASP B 1 100 ? -0.133 24 14.391 1 97.88 100 ASP B O 1
ATOM 2240 N N . PRO B 1 101 ? -1.301 25.391 15.609 1 97.81 101 PRO B N 1
ATOM 2241 C CA . PRO B 1 101 ? -2.359 25.625 14.625 1 97.81 101 PRO B CA 1
ATOM 2242 C C . PRO B 1 101 ? -1.83 26.203 13.312 1 97.81 101 PRO B C 1
ATOM 2244 O O . PRO B 1 101 ? -2.459 26.047 12.266 1 97.81 101 PRO B O 1
ATOM 2247 N N . HIS B 1 102 ? -0.616 26.844 13.32 1 97.38 102 HIS B N 1
ATOM 2248 C CA . HIS B 1 102 ? -0.16 27.531 12.117 1 97.38 102 HIS B CA 1
ATOM 2249 C C . HIS B 1 102 ? 0.976 26.766 11.445 1 97.38 102 HIS B C 1
ATOM 2251 O O . HIS B 1 102 ? 1.595 27.266 10.5 1 97.38 102 HIS B O 1
ATOM 2257 N N . ASN B 1 103 ? 1.224 25.594 11.891 1 97.25 103 ASN B N 1
ATOM 2258 C CA . ASN B 1 103 ? 2.293 24.766 11.344 1 97.25 103 ASN B CA 1
ATOM 2259 C C . ASN B 1 103 ? 1.907 24.172 9.984 1 97.25 103 ASN B C 1
ATOM 2261 O O . ASN B 1 103 ? 1.046 23.297 9.906 1 97.25 103 ASN B O 1
ATOM 2265 N N . ILE B 1 104 ? 2.549 24.562 8.93 1 97.12 104 ILE B N 1
ATOM 2266 C CA . ILE B 1 104 ? 2.18 24.219 7.566 1 97.12 104 ILE B CA 1
ATOM 2267 C C . ILE B 1 104 ? 2.336 22.703 7.355 1 97.12 104 ILE B C 1
ATOM 2269 O O . ILE B 1 104 ? 1.557 22.094 6.625 1 97.12 104 ILE B O 1
ATOM 2273 N N . GLU B 1 105 ? 3.303 22.125 8 1 97.19 105 GLU B N 1
ATOM 2274 C CA . GLU B 1 105 ? 3.553 20.688 7.859 1 97.19 105 GLU B CA 1
ATOM 2275 C C . GLU B 1 105 ? 2.4 19.859 8.438 1 97.19 105 GLU B C 1
ATOM 2277 O O . GLU B 1 105 ? 1.95 18.906 7.816 1 97.19 105 GLU B O 1
ATOM 2282 N N . ILE B 1 106 ? 1.923 20.25 9.586 1 98.44 106 ILE B N 1
ATOM 2283 C CA . ILE B 1 106 ? 0.785 19.578 10.211 1 98.44 106 ILE B CA 1
ATOM 2284 C C . ILE B 1 106 ? -0.448 19.719 9.32 1 98.44 106 ILE B C 1
ATOM 2286 O O . ILE B 1 106 ? -1.132 18.734 9.031 1 98.44 106 ILE B O 1
ATOM 2290 N N . ARG B 1 107 ? -0.663 20.938 8.883 1 98.5 107 ARG B N 1
ATOM 2291 C CA . ARG B 1 107 ? -1.815 21.203 8.031 1 98.5 107 ARG B CA 1
ATOM 2292 C C . ARG B 1 107 ? -1.738 20.422 6.727 1 98.5 107 ARG B C 1
ATOM 2294 O O . ARG B 1 107 ? -2.742 19.859 6.27 1 98.5 107 ARG B O 1
ATOM 2301 N N . PHE B 1 108 ? -0.574 20.344 6.191 1 98.19 108 PHE B N 1
ATOM 2302 C CA . PHE B 1 108 ? -0.378 19.625 4.941 1 98.19 108 PHE B CA 1
ATOM 2303 C C . PHE B 1 108 ? -0.65 18.125 5.125 1 98.19 108 PHE B C 1
ATOM 2305 O O . PHE B 1 108 ? -1.29 17.5 4.281 1 98.19 108 PHE B O 1
ATOM 2312 N N . MET B 1 109 ? -0.117 17.516 6.172 1 98 109 MET B N 1
ATOM 2313 C CA . MET B 1 109 ? -0.337 16.094 6.406 1 98 109 MET B CA 1
ATOM 2314 C C . MET B 1 109 ? -1.825 15.781 6.516 1 98 109 MET B C 1
ATOM 2316 O O . MET B 1 109 ? -2.32 14.852 5.875 1 98 109 MET B O 1
ATOM 2320 N N . ARG B 1 110 ? -2.516 16.609 7.285 1 98.56 110 ARG B N 1
ATOM 2321 C CA . ARG B 1 110 ? -3.949 16.375 7.402 1 98.56 110 ARG B CA 1
ATOM 2322 C C . ARG B 1 110 ? -4.656 16.625 6.074 1 98.56 110 ARG B C 1
ATOM 2324 O O . ARG B 1 110 ? -5.531 15.844 5.676 1 98.56 110 ARG B O 1
ATOM 2331 N N . PHE B 1 111 ? -4.312 17.672 5.387 1 98.38 111 PHE B N 1
ATOM 2332 C CA . PHE B 1 111 ? -4.879 17.984 4.082 1 98.38 111 PHE B CA 1
ATOM 2333 C C . PHE B 1 111 ? -4.672 16.844 3.109 1 98.38 111 PHE B C 1
ATOM 2335 O O . PHE B 1 111 ? -5.602 16.438 2.408 1 98.38 111 PHE B O 1
ATOM 2342 N N . SER B 1 112 ? -3.477 16.312 3.096 1 97.12 112 SER B N 1
ATOM 2343 C CA . SER B 1 112 ? -3.125 15.227 2.186 1 97.12 112 SER B CA 1
ATOM 2344 C C . SER B 1 112 ? -3.939 13.977 2.479 1 97.12 112 SER B C 1
ATOM 2346 O O . SER B 1 112 ? -4.441 13.328 1.558 1 97.12 112 SER B O 1
ATOM 2348 N N . VAL B 1 113 ? -4.047 13.609 3.719 1 97.56 113 VAL B N 1
ATOM 2349 C CA . VAL B 1 113 ? -4.809 12.43 4.121 1 97.56 113 VAL B CA 1
ATOM 2350 C C . VAL B 1 113 ? -6.277 12.609 3.734 1 97.56 113 VAL B C 1
ATOM 2352 O O . VAL B 1 113 ? -6.859 11.742 3.076 1 97.56 113 VAL B O 1
ATOM 2355 N N . GLU B 1 114 ? -6.895 13.758 4.07 1 97.06 114 GLU B N 1
ATOM 2356 C CA . GLU B 1 114 ? -8.312 13.992 3.811 1 97.06 114 GLU B CA 1
ATOM 2357 C C . GLU B 1 114 ? -8.594 14.055 2.312 1 97.06 114 GLU B C 1
ATOM 2359 O O . GLU B 1 114 ? -9.664 13.625 1.862 1 97.06 114 GLU B O 1
ATOM 2364 N N . HIS B 1 115 ? -7.641 14.57 1.581 1 95.81 115 HIS B N 1
ATOM 2365 C CA . HIS B 1 115 ? -7.773 14.617 0.13 1 95.81 115 HIS B CA 1
ATOM 2366 C C . HIS B 1 115 ? -7.793 13.219 -0.472 1 95.81 115 HIS B C 1
ATOM 2368 O O . HIS B 1 115 ? -8.477 12.977 -1.472 1 95.81 115 HIS B O 1
ATOM 2374 N N . ASN B 1 116 ? -7.102 12.312 0.147 1 92.88 116 ASN B N 1
ATOM 2375 C CA . ASN B 1 116 ? -6.918 10.992 -0.441 1 92.88 116 ASN B CA 1
ATOM 2376 C C . ASN B 1 116 ? -7.934 9.984 0.102 1 92.88 116 ASN B C 1
ATOM 2378 O O . ASN B 1 116 ? -8.102 8.906 -0.46 1 92.88 116 ASN B O 1
ATOM 2382 N N . VAL B 1 117 ? -8.555 10.305 1.148 1 94.31 117 VAL B N 1
ATOM 2383 C CA . VAL B 1 117 ? -9.594 9.438 1.704 1 94.31 117 VAL B CA 1
ATOM 2384 C C . VAL B 1 117 ? -10.891 9.633 0.924 1 94.31 117 VAL B C 1
ATOM 2386 O O . VAL B 1 117 ? -11.336 10.758 0.709 1 94.31 117 VAL B O 1
ATOM 2389 N N . PRO B 1 118 ? -11.5 8.578 0.538 1 89.5 118 PRO B N 1
ATOM 2390 C CA . PRO B 1 118 ? -12.75 8.727 -0.204 1 89.5 118 PRO B CA 1
ATOM 2391 C C . PRO B 1 118 ? -13.789 9.555 0.547 1 89.5 118 PRO B C 1
ATOM 2393 O O . PRO B 1 118 ? -14 9.344 1.744 1 89.5 118 PRO B O 1
ATOM 2396 N N . GLY B 1 119 ? -14.539 10.414 -0.19 1 89.31 119 GLY B N 1
ATOM 2397 C CA . GLY B 1 119 ? -15.453 11.391 0.394 1 89.31 119 GLY B CA 1
ATOM 2398 C C . GLY B 1 119 ? -16.609 10.75 1.146 1 89.31 119 GLY B C 1
ATOM 2399 O O . GLY B 1 119 ? -17.078 11.297 2.146 1 89.31 119 GLY B O 1
ATOM 2400 N N . PHE B 1 120 ? -17.016 9.617 0.688 1 88.62 120 PHE B N 1
ATOM 2401 C CA . PHE B 1 120 ? -18.188 8.984 1.293 1 88.62 120 PHE B CA 1
ATOM 2402 C C . PHE B 1 120 ? -17.891 8.555 2.725 1 88.62 120 PHE B C 1
ATOM 2404 O O . PHE B 1 120 ? -18.797 8.258 3.492 1 88.62 120 PHE B O 1
ATOM 2411 N N . LEU B 1 121 ? -16.609 8.555 3.137 1 89.94 121 LEU B N 1
ATOM 2412 C CA . LEU B 1 121 ? -16.25 8.156 4.496 1 89.94 121 LEU B CA 1
ATOM 2413 C C . LEU B 1 121 ? -16.375 9.328 5.457 1 89.94 121 LEU B C 1
ATOM 2415 O O . LEU B 1 121 ? -16.375 9.141 6.676 1 89.94 121 LEU B O 1
ATOM 2419 N N . GLY B 1 122 ? -16.344 10.477 4.926 1 91.19 122 GLY B N 1
ATOM 2420 C CA . GLY B 1 122 ? -16.703 11.633 5.727 1 91.19 122 GLY B CA 1
ATOM 2421 C C . GLY B 1 122 ? -15.5 12.289 6.391 1 91.19 122 GLY B C 1
ATOM 2422 O O . GLY B 1 122 ? -15.648 13.086 7.312 1 91.19 122 GLY B O 1
ATOM 2423 N N . TYR B 1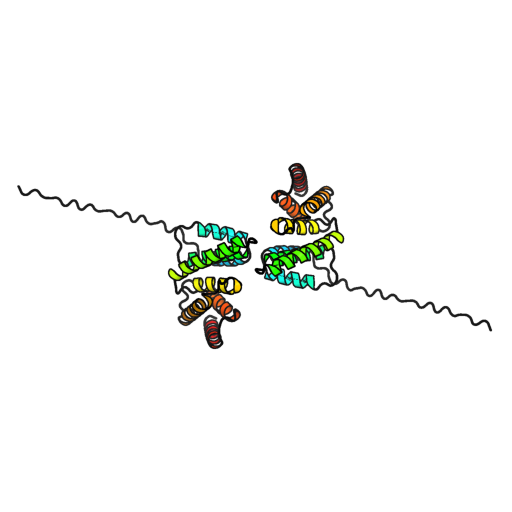 123 ? -14.297 11.898 5.898 1 91.75 123 TYR B N 1
ATOM 2424 C CA . TYR B 1 123 ? -13.094 12.469 6.492 1 91.75 123 TYR B CA 1
ATOM 2425 C C . TYR B 1 123 ? -12.547 13.602 5.629 1 91.75 123 TYR B C 1
ATOM 2427 O O . TYR B 1 123 ? -11.406 13.547 5.168 1 91.75 123 TYR B O 1
ATOM 2435 N N . ASN B 1 124 ? -13.328 14.57 5.316 1 92.75 124 ASN B N 1
ATOM 2436 C CA . ASN B 1 124 ? -12.906 15.664 4.441 1 92.75 124 ASN B CA 1
ATOM 2437 C C . ASN B 1 124 ? -13.344 17.016 4.992 1 92.75 124 ASN B C 1
ATOM 2439 O O . ASN B 1 124 ? -13.406 18 4.254 1 92.75 124 ASN B O 1
ATOM 2443 N N . LYS B 1 125 ? -13.516 17.109 6.281 1 95.06 125 LYS B N 1
ATOM 2444 C CA . LYS B 1 125 ? -14.148 18.281 6.883 1 95.06 125 LYS B CA 1
ATOM 2445 C C . LYS B 1 125 ? -13.148 19.422 7.043 1 95.06 125 LYS B C 1
ATOM 2447 O O . LYS B 1 125 ? -13.539 20.578 7.246 1 95.06 125 LYS B O 1
ATOM 2452 N N . ASN B 1 126 ? -11.875 19.125 6.961 1 97.44 126 ASN B N 1
ATOM 2453 C CA . ASN B 1 126 ? -10.891 20.141 7.27 1 97.44 126 ASN B CA 1
ATOM 2454 C C . ASN B 1 126 ? -10.117 20.578 6.027 1 97.44 126 ASN B C 1
ATOM 2456 O O . ASN B 1 126 ? -9.164 21.359 6.121 1 97.44 126 ASN B O 1
ATOM 2460 N N . LEU B 1 127 ? -10.477 20.141 4.859 1 96.94 127 LEU B N 1
ATOM 2461 C CA . LEU B 1 127 ? -9.75 20.422 3.625 1 96.94 127 LEU B CA 1
ATOM 2462 C C . LEU B 1 127 ? -9.672 21.922 3.375 1 96.94 127 LEU B C 1
ATOM 2464 O O . LEU B 1 127 ? -8.586 22.469 3.135 1 96.94 127 LEU B O 1
ATOM 2468 N N . ALA B 1 128 ? -10.805 22.594 3.525 1 96.25 128 ALA B N 1
ATOM 2469 C CA . ALA B 1 128 ? -10.867 24.016 3.209 1 96.25 128 ALA B CA 1
ATOM 2470 C C . ALA B 1 128 ? -10.062 24.844 4.211 1 96.25 128 ALA B C 1
ATOM 2472 O O . ALA B 1 128 ? -9.297 25.734 3.82 1 96.25 128 ALA B O 1
ATOM 2473 N N . ILE B 1 129 ? -10.211 24.5 5.457 1 97.94 129 ILE B N 1
ATOM 2474 C CA . ILE B 1 129 ? -9.555 25.297 6.488 1 97.94 129 ILE B CA 1
ATOM 2475 C C . ILE B 1 129 ? -8.047 25.094 6.418 1 97.94 129 ILE B C 1
ATOM 2477 O O . ILE B 1 129 ? -7.27 26.031 6.605 1 97.94 129 ILE B O 1
ATOM 2481 N N . ASP B 1 130 ? -7.598 23.875 6.148 1 98.25 130 ASP B N 1
ATOM 2482 C CA . ASP B 1 130 ? -6.168 23.609 6.027 1 98.25 130 ASP B CA 1
ATOM 2483 C C . ASP B 1 130 ? -5.582 24.297 4.801 1 98.25 130 ASP B C 1
ATOM 2485 O O . ASP B 1 130 ? -4.496 24.875 4.871 1 98.25 130 ASP B O 1
ATOM 2489 N N . LYS B 1 131 ? -6.312 24.188 3.717 1 97.5 131 LYS B N 1
ATOM 2490 C CA . LYS B 1 131 ? -5.883 24.859 2.5 1 97.5 131 LYS B CA 1
ATOM 2491 C C . LYS B 1 131 ? -5.672 26.359 2.75 1 97.5 131 LYS B C 1
ATOM 2493 O O . LYS B 1 131 ? -4.609 26.906 2.439 1 97.5 131 LYS B O 1
ATOM 2498 N N . GLN B 1 132 ? -6.578 26.984 3.373 1 97.44 132 GLN B N 1
ATOM 2499 C CA . GLN B 1 132 ? -6.516 28.422 3.631 1 97.44 132 GLN B CA 1
ATOM 2500 C C . GLN B 1 132 ? -5.363 28.766 4.57 1 97.44 132 GLN B C 1
ATOM 2502 O O . GLN B 1 132 ? -4.637 29.734 4.344 1 97.44 132 GLN B O 1
ATOM 2507 N N . GLU B 1 133 ? -5.262 28 5.57 1 98.12 133 GLU B N 1
ATOM 2508 C CA . GLU B 1 133 ? -4.191 28.266 6.527 1 98.12 133 GLU B CA 1
ATOM 2509 C C . GLU B 1 133 ? -2.818 28.109 5.883 1 98.12 133 GLU B C 1
ATOM 2511 O O . GLU B 1 133 ? -1.915 28.906 6.129 1 98.12 133 GLU B O 1
ATOM 2516 N N . MET B 1 134 ? -2.68 27.094 5.098 1 97.81 134 MET B N 1
ATOM 2517 C CA . MET B 1 134 ? -1.4 26.859 4.43 1 97.81 134 MET B CA 1
ATOM 2518 C C . MET B 1 134 ? -1.08 28.016 3.475 1 97.81 134 MET B C 1
ATOM 2520 O O . MET B 1 134 ? 0.044 28.516 3.459 1 97.81 134 MET B O 1
ATOM 2524 N N . ILE B 1 135 ? -2.049 28.438 2.715 1 97 135 ILE B N 1
ATOM 2525 C CA . ILE B 1 135 ? -1.846 29.531 1.779 1 97 135 ILE B CA 1
ATOM 2526 C C . ILE B 1 135 ? -1.45 30.797 2.543 1 97 135 ILE B C 1
ATOM 2528 O O . ILE B 1 135 ? -0.509 31.5 2.158 1 97 135 ILE B O 1
ATOM 2532 N N . ARG B 1 136 ? -2.156 31.047 3.629 1 96.94 136 ARG B N 1
ATOM 2533 C CA . ARG B 1 136 ? -1.86 32.219 4.461 1 96.94 136 ARG B CA 1
ATOM 2534 C C . ARG B 1 136 ? -0.42 32.156 4.961 1 96.94 136 ARG B C 1
ATOM 2536 O O . ARG B 1 136 ? 0.307 33.156 4.852 1 96.94 136 ARG B O 1
ATOM 2543 N N . GLN B 1 137 ? 0.017 31.031 5.473 1 97.19 137 GLN B N 1
ATOM 2544 C CA . GLN B 1 137 ? 1.361 30.922 6.027 1 97.19 137 GLN B CA 1
ATOM 2545 C C . GLN B 1 137 ? 2.42 31.047 4.938 1 97.19 137 GLN B C 1
ATOM 2547 O O . GLN B 1 137 ? 3.488 31.625 5.164 1 97.19 137 GLN B O 1
ATOM 2552 N N . ILE B 1 138 ? 2.166 30.531 3.795 1 96.12 138 ILE B N 1
ATOM 2553 C CA . ILE B 1 138 ? 3.088 30.609 2.668 1 96.12 138 ILE B CA 1
ATOM 2554 C C . ILE B 1 138 ? 3.24 32.062 2.236 1 96.12 138 ILE B C 1
ATOM 2556 O O . ILE B 1 138 ? 4.355 32.531 1.991 1 96.12 138 ILE B O 1
ATOM 2560 N N . GLU B 1 139 ? 2.152 32.75 2.199 1 94.06 139 GLU B N 1
ATOM 2561 C CA . GLU B 1 139 ? 2.176 34.188 1.817 1 94.06 139 GLU B CA 1
ATOM 2562 C C . GLU B 1 139 ? 2.938 35 2.842 1 94.06 139 GLU B C 1
ATOM 2564 O O . GLU B 1 139 ? 3.619 35.969 2.482 1 94.06 139 GLU B O 1
ATOM 2569 N N . LEU B 1 140 ? 2.846 34.594 4.082 1 95 140 LEU B N 1
ATOM 2570 C CA . LEU B 1 140 ? 3.529 35.312 5.164 1 95 140 LEU B CA 1
ATOM 2571 C C . LEU B 1 140 ? 4.984 34.844 5.27 1 95 140 LEU B C 1
ATOM 2573 O O . LEU B 1 140 ? 5.75 35.375 6.07 1 95 140 LEU B O 1
ATOM 2577 N N . LYS B 1 141 ? 5.367 33.844 4.48 1 93.75 141 LYS B N 1
ATOM 2578 C CA . LYS B 1 141 ? 6.691 33.25 4.52 1 93.75 141 LYS B CA 1
ATOM 2579 C C . LYS B 1 141 ? 6.988 32.656 5.902 1 93.75 141 LYS B C 1
ATOM 2581 O O . LYS B 1 141 ? 8.125 32.719 6.379 1 93.75 141 LYS B O 1
ATOM 2586 N N . ASN B 1 142 ? 5.914 32.25 6.582 1 94.69 142 ASN B N 1
ATOM 2587 C CA . ASN B 1 142 ? 6.02 31.531 7.855 1 94.69 142 ASN B CA 1
ATOM 2588 C C . ASN B 1 142 ? 6.031 30.031 7.66 1 94.69 142 ASN B C 1
ATOM 2590 O O . ASN B 1 142 ? 4.992 29.375 7.785 1 94.69 142 ASN B O 1
ATOM 2594 N N . TYR B 1 143 ? 7.168 29.453 7.547 1 93.19 143 TYR B N 1
ATOM 2595 C CA . TYR B 1 143 ? 7.277 28.047 7.16 1 93.19 143 TYR B CA 1
ATOM 2596 C C . TYR B 1 143 ? 7.535 27.156 8.375 1 93.19 143 TYR B C 1
ATOM 2598 O O . TYR B 1 143 ? 7.559 25.938 8.266 1 93.19 143 TYR B O 1
ATOM 2606 N N . GLY B 1 144 ? 7.727 27.734 9.5 1 88.38 144 GLY B N 1
ATOM 2607 C CA . GLY B 1 144 ? 8.016 26.953 10.688 1 88.38 144 GLY B CA 1
ATOM 2608 C C . GLY B 1 144 ? 9.219 26.047 10.531 1 88.38 144 GLY B C 1
ATOM 2609 O O . GLY B 1 144 ? 10.305 26.5 10.156 1 88.38 144 GLY B O 1
ATOM 2610 N N . THR B 1 145 ? 9 24.766 10.711 1 84.75 145 THR B N 1
ATOM 2611 C CA . THR B 1 145 ? 10.086 23.797 10.633 1 84.75 145 THR B CA 1
ATOM 2612 C C . THR B 1 145 ? 10.242 23.281 9.211 1 84.75 145 THR B C 1
ATOM 2614 O O . THR B 1 145 ? 11.188 22.547 8.914 1 84.75 145 THR B O 1
ATOM 2617 N N . ALA B 1 146 ? 9.367 23.688 8.336 1 91.12 146 ALA B N 1
ATOM 2618 C CA . ALA B 1 146 ? 9.43 23.188 6.961 1 91.12 146 ALA B CA 1
ATOM 2619 C C . ALA B 1 146 ? 10.594 23.828 6.203 1 91.12 146 ALA B C 1
ATOM 2621 O O . ALA B 1 14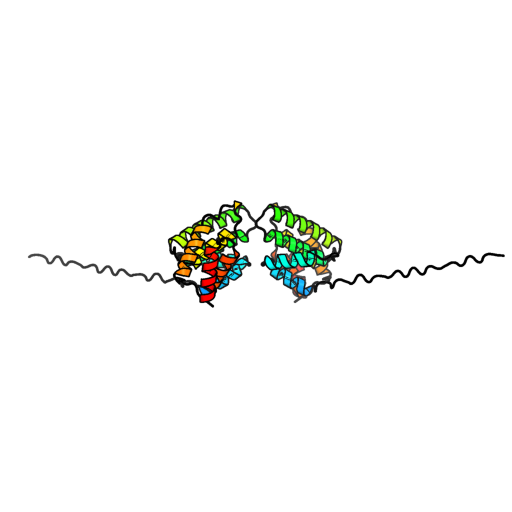6 ? 10.812 25.031 6.289 1 91.12 146 ALA B O 1
ATOM 2622 N N . ASP B 1 147 ? 11.398 23 5.59 1 89.06 147 ASP B N 1
ATOM 2623 C CA . ASP B 1 147 ? 12.453 23.531 4.738 1 89.06 147 ASP B CA 1
ATOM 2624 C C . ASP B 1 147 ? 11.914 23.891 3.354 1 89.06 147 ASP B C 1
ATOM 2626 O O . ASP B 1 147 ? 10.742 23.656 3.059 1 89.06 147 ASP B O 1
ATOM 2630 N N . LYS B 1 148 ? 12.742 24.422 2.578 1 91.06 148 LYS B N 1
ATOM 2631 C CA . LYS B 1 148 ? 12.336 24.922 1.265 1 91.06 148 LYS B CA 1
ATOM 2632 C C . LYS B 1 148 ? 11.789 23.797 0.399 1 91.06 148 LYS B C 1
ATOM 2634 O O . LYS B 1 148 ? 10.805 23.969 -0.315 1 91.06 148 LYS B O 1
ATOM 2639 N N . GLU B 1 149 ? 12.414 22.703 0.441 1 91.88 149 GLU B N 1
ATOM 2640 C CA . GLU B 1 149 ? 11.992 21.562 -0.366 1 91.88 149 GLU B CA 1
ATOM 2641 C C . GLU B 1 149 ? 10.578 21.125 0.001 1 91.88 149 GLU B C 1
ATOM 2643 O O . GLU B 1 149 ? 9.766 20.844 -0.879 1 91.88 149 GLU B O 1
ATOM 2648 N N . LEU B 1 150 ? 10.344 21.062 1.281 1 93.25 150 LEU B N 1
ATOM 2649 C CA . LEU B 1 150 ? 9.008 20.672 1.73 1 93.25 150 LEU B CA 1
ATOM 2650 C C . LEU B 1 150 ? 7.969 21.703 1.32 1 93.25 150 LEU B C 1
ATOM 2652 O O . LEU B 1 150 ? 6.867 21.344 0.896 1 93.25 150 LEU B O 1
ATOM 2656 N N . VAL B 1 151 ? 8.297 23 1.47 1 95.75 151 VAL B N 1
ATOM 2657 C CA . VAL B 1 151 ? 7.359 24.047 1.101 1 95.75 151 VAL B CA 1
ATOM 2658 C C . VAL B 1 151 ? 7.016 23.938 -0.384 1 95.75 151 VAL B C 1
ATOM 2660 O O . VAL B 1 151 ? 5.848 24.047 -0.767 1 95.75 151 VAL B O 1
ATOM 2663 N N . VAL B 1 152 ? 7.992 23.672 -1.221 1 96.06 152 VAL B N 1
ATOM 2664 C CA . VAL B 1 152 ? 7.777 23.5 -2.652 1 96.06 152 VAL B CA 1
ATOM 2665 C C . VAL B 1 152 ? 6.844 22.312 -2.893 1 96.06 152 VAL B C 1
ATOM 2667 O O . VAL B 1 152 ? 5.918 22.391 -3.701 1 96.06 152 VAL B O 1
ATOM 2670 N N . THR B 1 153 ? 7.078 21.234 -2.174 1 94.81 153 THR B N 1
ATOM 2671 C CA . THR B 1 153 ? 6.25 20.031 -2.283 1 94.81 153 THR B CA 1
ATOM 2672 C C . THR B 1 153 ? 4.801 20.344 -1.915 1 94.81 153 THR B C 1
ATOM 2674 O O . THR B 1 153 ? 3.873 19.906 -2.605 1 94.81 153 THR B O 1
ATOM 2677 N N . VAL B 1 154 ? 4.621 21.078 -0.856 1 96.56 154 VAL B N 1
ATOM 2678 C CA . VAL B 1 154 ? 3.293 21.453 -0.392 1 96.56 154 VAL B CA 1
ATOM 2679 C C . VAL B 1 154 ? 2.578 22.266 -1.474 1 96.56 154 VAL B C 1
ATOM 2681 O O . VAL B 1 154 ? 1.431 21.969 -1.817 1 96.56 154 VAL B O 1
ATOM 2684 N N . ILE B 1 155 ? 3.271 23.234 -2.008 1 96.75 155 ILE B N 1
ATOM 2685 C CA . ILE B 1 155 ? 2.682 24.109 -3.014 1 96.75 155 ILE B CA 1
ATOM 2686 C C . ILE B 1 155 ? 2.295 23.297 -4.246 1 96.75 155 ILE B C 1
ATOM 2688 O O . ILE B 1 155 ? 1.172 23.406 -4.746 1 96.75 155 ILE B O 1
ATOM 2692 N N . LYS B 1 156 ? 3.16 22.484 -4.703 1 96.25 156 LYS B N 1
ATOM 2693 C CA . LYS B 1 156 ? 2.889 21.672 -5.891 1 96.25 156 LYS B CA 1
ATOM 2694 C C . LYS B 1 156 ? 1.71 20.734 -5.66 1 96.25 156 LYS B C 1
ATOM 2696 O O . LYS B 1 156 ? 0.875 20.547 -6.547 1 96.25 156 LYS B O 1
ATOM 2701 N N . PHE B 1 157 ? 1.723 20.156 -4.531 1 96.25 157 PHE B N 1
ATOM 2702 C CA . PHE B 1 157 ? 0.617 19.266 -4.195 1 96.25 157 PHE B CA 1
ATOM 2703 C C . PHE B 1 157 ? -0.709 20.016 -4.227 1 96.25 157 PHE B C 1
ATOM 2705 O O . PHE B 1 157 ? -1.697 19.531 -4.773 1 96.25 157 PHE B O 1
ATOM 2712 N N . MET B 1 158 ? -0.771 21.188 -3.582 1 96.25 158 MET B N 1
ATOM 2713 C CA . MET B 1 158 ? -1.99 21.984 -3.527 1 96.25 158 MET B CA 1
ATOM 2714 C C . MET B 1 158 ? -2.463 22.344 -4.93 1 96.25 158 MET B C 1
ATOM 2716 O O . MET B 1 158 ? -3.646 22.219 -5.246 1 96.25 158 MET B O 1
ATOM 2720 N N . ILE B 1 159 ? -1.569 22.688 -5.789 1 95.19 159 ILE B N 1
ATOM 2721 C CA . ILE B 1 159 ? -1.896 23.047 -7.168 1 95.19 159 ILE B CA 1
ATOM 2722 C C . ILE B 1 159 ? -2.465 21.844 -7.898 1 95.19 159 ILE B C 1
ATOM 2724 O O . ILE B 1 159 ? -3.5 21.938 -8.562 1 95.19 159 ILE B O 1
ATOM 2728 N N . ASP B 1 160 ? -1.891 20.703 -7.688 1 94.75 160 ASP B N 1
ATOM 2729 C CA . ASP B 1 160 ? -2.268 19.484 -8.406 1 94.75 160 ASP B CA 1
ATOM 2730 C C . ASP B 1 160 ? -3.553 18.891 -7.836 1 94.75 160 ASP B C 1
ATOM 2732 O O . ASP B 1 160 ? -4.223 18.094 -8.5 1 94.75 160 ASP B O 1
ATOM 2736 N N . SER B 1 161 ? -3.871 19.156 -6.578 1 93.06 161 SER B N 1
ATOM 2737 C CA . SER B 1 161 ? -5.012 18.562 -5.891 1 93.06 161 SER B CA 1
ATOM 2738 C C . SER B 1 161 ? -6.328 19.031 -6.496 1 93.06 161 SER B C 1
ATOM 2740 O O . SER B 1 161 ? -7.379 18.422 -6.25 1 93.06 161 SER B O 1
ATOM 2742 N N . LYS B 1 162 ? -6.355 20.141 -7.246 1 89.94 162 LYS B N 1
ATOM 2743 C CA . LYS B 1 162 ? -7.535 20.75 -7.859 1 89.94 162 LYS B CA 1
ATOM 2744 C C . LYS B 1 162 ? -8.531 21.219 -6.801 1 89.94 162 LYS B C 1
ATOM 2746 O O . LYS B 1 162 ? -9.727 21.344 -7.074 1 89.94 162 LYS B O 1
ATOM 2751 N N . GLN B 1 163 ? -8 21.344 -5.57 1 91.31 163 GLN B N 1
ATOM 2752 C CA . GLN B 1 163 ? -8.805 21.875 -4.469 1 91.31 163 GLN B CA 1
ATOM 2753 C C . GLN B 1 163 ? -8.734 23.406 -4.418 1 91.31 163 GLN B C 1
ATOM 2755 O O . GLN B 1 163 ? -9.508 24.031 -3.703 1 91.31 163 GLN B O 1
ATOM 2760 N N . CYS B 1 164 ? -7.828 24.031 -5.156 1 94.69 164 CYS B N 1
ATOM 2761 C CA . CYS B 1 164 ? -7.594 25.469 -5.125 1 94.69 164 CYS B CA 1
ATOM 2762 C C . CYS B 1 164 ? -8.289 26.156 -6.293 1 94.69 164 CYS B C 1
ATOM 2764 O O . CYS B 1 164 ? -8.375 25.609 -7.391 1 94.69 164 CYS B O 1
ATOM 2766 N N . ASN B 1 165 ? -8.828 27.344 -6.023 1 93.75 165 ASN B N 1
ATOM 2767 C CA . ASN B 1 165 ? -9.438 28.109 -7.098 1 93.75 165 ASN B CA 1
ATOM 2768 C C . ASN B 1 165 ? -8.398 28.859 -7.914 1 93.75 165 ASN B C 1
ATOM 2770 O O . ASN B 1 165 ? -7.195 28.766 -7.645 1 93.75 165 ASN B O 1
ATOM 2774 N N . SER B 1 166 ? -8.883 29.609 -8.938 1 94.44 166 SER B N 1
ATOM 2775 C CA . SER B 1 166 ? -7.988 30.266 -9.883 1 94.44 166 SER B CA 1
ATOM 2776 C C . SER B 1 166 ? -7.094 31.281 -9.18 1 94.44 166 SER B C 1
ATOM 2778 O O . SER B 1 166 ? -5.891 31.344 -9.438 1 94.44 166 SER B O 1
ATOM 2780 N N . ASP B 1 167 ? -7.652 32.094 -8.273 1 95.31 167 ASP B N 1
ATOM 2781 C CA . ASP B 1 167 ? -6.879 33.125 -7.551 1 95.31 167 ASP B CA 1
ATOM 2782 C C . ASP B 1 167 ? -5.832 32.469 -6.648 1 95.31 167 ASP B C 1
ATOM 2784 O O . ASP B 1 167 ? -4.684 32.906 -6.602 1 95.31 167 ASP B O 1
ATOM 2788 N N . GLU B 1 168 ? -6.246 31.453 -5.957 1 95.06 168 GLU B N 1
ATOM 2789 C CA . GLU B 1 168 ? -5.328 30.719 -5.094 1 95.06 168 GLU B CA 1
ATOM 2790 C C . GLU B 1 168 ? -4.188 30.109 -5.895 1 95.06 168 GLU B C 1
ATOM 2792 O O . GLU B 1 168 ? -3.023 30.188 -5.492 1 95.06 168 GLU B O 1
ATOM 2797 N N . ASN B 1 169 ? -4.484 29.516 -6.996 1 95.5 169 ASN B N 1
ATOM 2798 C CA . ASN B 1 169 ? -3.475 28.922 -7.863 1 95.5 169 ASN B CA 1
ATOM 2799 C C . ASN B 1 169 ? -2.475 29.953 -8.359 1 95.5 169 ASN B C 1
ATOM 2801 O O . ASN B 1 169 ? -1.271 29.688 -8.398 1 95.5 169 ASN B O 1
ATOM 2805 N N . THR B 1 170 ? -2.982 31.125 -8.75 1 94.69 170 THR B N 1
ATOM 2806 C CA . THR B 1 170 ? -2.107 32.188 -9.195 1 94.69 170 THR B CA 1
ATOM 2807 C C . THR B 1 170 ? -1.132 32.594 -8.094 1 94.69 170 THR B C 1
ATOM 2809 O O . THR B 1 170 ? 0.068 32.75 -8.344 1 94.69 170 THR B O 1
ATOM 2812 N N . SER B 1 171 ? -1.697 32.75 -6.902 1 94.56 171 SER B N 1
ATOM 2813 C CA . SER B 1 171 ? -0.865 33.125 -5.758 1 94.56 171 SER B CA 1
ATOM 2814 C C . SER B 1 171 ? 0.183 32.031 -5.484 1 94.56 171 SER B C 1
ATOM 2816 O O . SER B 1 171 ? 1.351 32.344 -5.242 1 94.56 171 SER B O 1
ATOM 2818 N N . LEU B 1 172 ? -0.213 30.797 -5.523 1 96.12 172 LEU B N 1
ATOM 2819 C CA . LEU B 1 172 ? 0.683 29.688 -5.25 1 96.12 172 LEU B CA 1
ATOM 2820 C C . LEU B 1 172 ? 1.781 29.594 -6.305 1 96.12 172 LEU B C 1
ATOM 2822 O O . LEU B 1 172 ? 2.939 29.328 -5.977 1 96.12 172 LEU B O 1
ATOM 2826 N N . HIS B 1 173 ? 1.464 29.844 -7.516 1 95.12 173 HIS B N 1
ATOM 2827 C CA . HIS B 1 173 ? 2.473 29.859 -8.57 1 95.12 173 HIS B CA 1
ATOM 2828 C C . HIS B 1 173 ? 3.492 30.969 -8.336 1 95.12 173 HIS B C 1
ATOM 2830 O O . HIS B 1 173 ? 4.688 30.781 -8.57 1 95.12 173 HIS B O 1
ATOM 2836 N N . LYS B 1 174 ? 3.008 32.094 -7.91 1 94.75 174 LYS B N 1
ATOM 2837 C CA . LYS B 1 174 ? 3.9 33.219 -7.594 1 94.75 174 LYS B CA 1
ATOM 2838 C C . LYS B 1 174 ? 4.863 32.844 -6.473 1 94.75 174 LYS B C 1
ATOM 2840 O O . LYS B 1 174 ? 6.062 33.125 -6.555 1 94.75 174 LYS B O 1
ATOM 2845 N N . GLN B 1 175 ? 4.305 32.219 -5.453 1 94.19 175 GLN B N 1
ATOM 2846 C CA . GLN B 1 175 ? 5.133 31.797 -4.328 1 94.19 175 GLN B CA 1
ATOM 2847 C C . GLN B 1 175 ? 6.164 30.75 -4.754 1 94.19 175 GLN B C 1
ATOM 2849 O O . GLN B 1 175 ? 7.305 30.781 -4.293 1 94.19 175 GLN B O 1
ATOM 2854 N N . LEU B 1 176 ? 5.75 29.812 -5.59 1 93.62 176 LEU B N 1
ATOM 2855 C CA . LEU B 1 176 ? 6.637 28.781 -6.105 1 93.62 176 LEU B CA 1
ATOM 2856 C C . LEU B 1 176 ? 7.801 29.391 -6.875 1 93.62 176 LEU B C 1
ATOM 2858 O O . LEU B 1 176 ? 8.945 28.969 -6.723 1 93.62 176 LEU B O 1
ATOM 2862 N N . ALA B 1 177 ? 7.551 30.422 -7.645 1 92.38 177 ALA B N 1
ATOM 2863 C CA . ALA B 1 177 ? 8.57 31.125 -8.422 1 92.38 177 ALA B CA 1
ATOM 2864 C C . ALA B 1 177 ? 9.57 31.828 -7.512 1 92.38 177 ALA B C 1
ATOM 2866 O O . ALA B 1 177 ? 10.758 31.906 -7.832 1 92.38 177 ALA B O 1
ATOM 2867 N N . ALA B 1 178 ? 9.094 32.25 -6.355 1 89.88 178 ALA B N 1
ATOM 2868 C CA . ALA B 1 178 ? 9.945 32.969 -5.418 1 89.88 178 ALA B CA 1
ATOM 2869 C C . ALA B 1 178 ? 10.867 32.031 -4.66 1 89.88 178 ALA B C 1
ATOM 2871 O O . ALA B 1 178 ? 11.875 32.438 -4.086 1 89.88 178 ALA B O 1
ATOM 2872 N N . LEU B 1 179 ? 10.469 30.797 -4.562 1 89.31 179 LEU B N 1
ATOM 2873 C CA . LEU B 1 179 ? 11.25 29.812 -3.826 1 89.31 179 LEU B CA 1
ATOM 2874 C C . LEU B 1 179 ? 12.273 29.141 -4.738 1 89.31 179 LEU B C 1
ATOM 2876 O O . LEU B 1 179 ? 13.164 28.422 -4.266 1 89.31 179 LEU B O 1
ATOM 2880 N N . LYS B 1 180 ? 12.133 29.25 -5.969 1 78.25 180 LYS B N 1
ATOM 2881 C CA . LYS B 1 180 ? 13.133 28.75 -6.91 1 78.25 180 LYS B CA 1
ATOM 2882 C C . LYS B 1 180 ? 14.328 29.703 -6.977 1 78.25 180 LYS B C 1
ATOM 2884 O O . LYS B 1 180 ? 14.188 30.906 -6.773 1 78.25 180 LYS B O 1
#

Radius of gyration: 30.28 Å; Cα contacts (8 Å, |Δi|>4): 349; chains: 2; bounding box: 41×72×157 Å

Sequence (360 aa):
MIKKYLLFLVLILTTVIGLADSPQPNIANLRKQLMQAIDRKQTTDSLYQSLGSMEQRSGLINGYMGALEALKAKHTWNPYYKIKYLNDAEGTFKQAVSQDPHNIEIRFMRFSVEHNVPGFLGYNKNLAIDKQEMIRQIELKNYGTADKELVVTVIKFMIDSKQCNSDENTSLHKQLAALKMIKKYLLFLVLILTTVIGLADSPQPNIANLRKQLMQAIDRKQTTDSLYQSLGSMEQRSGLINGYMGALEALKAKHTWNPYYKIKYLNDAEGTFKQAVSQDPHNIEIRFMRFSVEHNVPGFLGYNKNLAIDKQEMIRQIELKNYGTADKELVVTVIKFMIDSKQCNSDENTSLHKQLAALK